Protein AF-A0A1H5VIX3-F1 (afdb_monomer)

Organism: NCBI:txid1992

Sequence (364 aa):
MQRRTARAQMAAKQHRGKISLLIIAVMAVVAGVSTAMATGAAAAPSADGPPSLTLVAPGAGQAQKASEPCFSGGTVCHSTNPDVTLRLHSNGDTSGCTFHGTFNWGDGTSTNYNVSGGPNGKVLISRTHHYRVPGVYHGTWNAVVDSGAGCYSSSGTFQFTLDCGPTQQSGPAWTSRFPTSRAVADLGNAFESDATAFIRAMRQAGIKVTVHATYRPPQRAYLMHYSWLIAKRRINPENVPAFKPTGRQQSVDICWVRVKDGKTDLAASVAAAQSMVNAFGIDPELTVAPALTSRHTTRQAIDMSTTWSARSITIRNAAGRAVTINTTPHTALNARLIAVGATYDVIHFRPPVRDKNHWSTDGR

Nearest PDB structures (foldseek):
  2xwx-assembly1_B  TM=5.031E-01  e=1.162E-03  Vibrio cholerae
  3idu-assembly2_B  TM=5.833E-01  e=6.906E-03  Pyrococcus furiosus
  3idu-assembly1_A  TM=5.767E-01  e=1.586E-02  Pyrococcus furiosus
  7o7s-assembly1_B  TM=5.163E-01  e=1.428E-01  Homo sapiens
  8oe4-assembly1_C  TM=5.198E-01  e=9.004E-01  Homo sapiens

Structure (mmCIF, N/CA/C/O backbone):
data_AF-A0A1H5VIX3-F1
#
_entry.id   AF-A0A1H5VIX3-F1
#
loop_
_atom_site.group_PDB
_atom_site.id
_atom_site.type_symbol
_atom_site.label_atom_id
_atom_site.label_alt_id
_atom_site.label_comp_id
_atom_site.label_asym_id
_atom_site.label_entity_id
_atom_site.label_seq_id
_atom_site.pdbx_PDB_ins_code
_atom_site.Cartn_x
_atom_site.Cartn_y
_atom_site.Cartn_z
_atom_site.occupancy
_atom_site.B_iso_or_equiv
_atom_site.auth_seq_id
_atom_site.auth_comp_id
_atom_site.auth_asym_id
_atom_site.auth_atom_id
_atom_site.pdbx_PDB_model_num
ATOM 1 N N . MET A 1 1 ? 42.383 -4.597 60.660 1.00 41.44 1 MET A N 1
ATOM 2 C CA . MET A 1 1 ? 43.450 -5.126 59.777 1.00 41.44 1 MET A CA 1
ATOM 3 C C . MET A 1 1 ? 43.137 -4.689 58.346 1.00 41.44 1 MET A C 1
ATOM 5 O O . MET A 1 1 ? 42.105 -5.081 57.834 1.00 41.44 1 MET A O 1
ATOM 9 N N . GLN A 1 2 ? 43.710 -3.562 57.898 1.00 35.53 2 GLN A N 1
ATOM 10 C CA . GLN A 1 2 ? 44.775 -3.468 56.866 1.00 35.53 2 GLN A CA 1
ATOM 11 C C . GLN A 1 2 ? 44.319 -3.973 55.475 1.00 35.53 2 GLN A C 1
ATOM 13 O O . GLN A 1 2 ? 44.095 -5.158 55.314 1.00 35.53 2 GLN A O 1
ATOM 18 N N . ARG A 1 3 ? 43.945 -3.103 54.518 1.00 38.22 3 ARG A N 1
ATOM 19 C CA . ARG A 1 3 ? 44.739 -2.222 53.611 1.00 38.22 3 ARG A CA 1
ATOM 20 C C . ARG A 1 3 ? 45.305 -2.927 52.353 1.00 38.22 3 ARG A C 1
ATOM 22 O O . ARG A 1 3 ? 46.027 -3.900 52.495 1.00 38.22 3 ARG A O 1
ATOM 29 N N . ARG A 1 4 ? 45.135 -2.225 51.207 1.00 39.75 4 ARG A N 1
ATOM 30 C CA . ARG A 1 4 ? 45.964 -2.154 49.961 1.00 39.75 4 ARG A CA 1
ATOM 31 C C . ARG A 1 4 ? 45.618 -3.125 48.814 1.00 39.75 4 ARG A C 1
ATOM 33 O O . ARG A 1 4 ? 45.652 -4.326 48.999 1.00 39.75 4 ARG A O 1
ATOM 40 N N . THR A 1 5 ? 45.064 -2.656 47.681 1.00 46.66 5 THR A N 1
ATOM 41 C CA . THR A 1 5 ? 45.660 -1.987 46.480 1.00 46.66 5 THR A CA 1
ATOM 42 C C . THR A 1 5 ? 46.638 -2.841 45.668 1.00 46.66 5 THR A C 1
ATOM 44 O O . THR A 1 5 ? 47.705 -3.135 46.190 1.00 46.66 5 THR A O 1
ATOM 47 N N . ALA A 1 6 ? 46.361 -3.054 44.370 1.00 36.03 6 ALA A N 1
ATOM 48 C CA . ALA A 1 6 ? 47.335 -2.881 43.274 1.00 36.03 6 ALA A CA 1
ATOM 49 C C . ALA A 1 6 ? 46.690 -3.018 41.875 1.00 36.03 6 ALA A C 1
ATOM 51 O O . ALA A 1 6 ? 46.034 -4.008 41.568 1.00 36.03 6 ALA A O 1
ATOM 52 N N . ARG A 1 7 ? 46.932 -2.010 41.024 1.00 46.34 7 ARG A N 1
ATOM 53 C CA . ARG A 1 7 ? 46.890 -2.073 39.552 1.00 46.34 7 ARG A CA 1
ATOM 54 C C . ARG A 1 7 ? 48.053 -2.936 39.045 1.00 46.34 7 ARG A C 1
ATOM 56 O O . ARG A 1 7 ? 49.138 -2.844 39.611 1.00 46.34 7 ARG A O 1
ATOM 63 N N . ALA A 1 8 ? 47.889 -3.588 37.893 1.00 34.53 8 ALA A N 1
ATOM 64 C CA . ALA A 1 8 ? 49.003 -3.882 36.990 1.00 34.53 8 ALA A CA 1
ATOM 65 C C . ALA A 1 8 ? 48.525 -3.931 35.527 1.00 34.53 8 ALA A C 1
ATOM 67 O O . ALA A 1 8 ? 47.685 -4.747 35.158 1.00 34.53 8 ALA A O 1
ATOM 68 N N . GLN A 1 9 ? 49.065 -3.024 34.710 1.00 35.91 9 GLN A N 1
ATOM 69 C CA . GLN A 1 9 ? 49.142 -3.143 33.253 1.00 35.91 9 GLN A CA 1
ATOM 70 C C . GLN A 1 9 ? 50.249 -4.146 32.909 1.00 35.91 9 GLN A C 1
ATOM 72 O O . GLN A 1 9 ? 51.304 -4.077 33.530 1.00 35.91 9 GLN A O 1
ATOM 77 N N . MET A 1 10 ? 50.081 -4.959 31.863 1.00 32.47 10 MET A N 1
ATOM 78 C CA . MET A 1 10 ? 51.198 -5.369 31.003 1.00 32.47 10 MET A CA 1
ATOM 79 C C . MET A 1 10 ? 50.709 -5.650 29.580 1.00 32.47 10 MET A C 1
ATOM 81 O O . MET A 1 10 ? 49.817 -6.460 29.349 1.00 32.47 10 MET A O 1
ATOM 85 N N . ALA A 1 11 ? 51.335 -4.949 28.639 1.00 35.25 11 ALA A N 1
ATOM 86 C CA . ALA A 1 11 ? 51.338 -5.231 27.216 1.00 35.25 11 ALA A CA 1
ATOM 87 C C . ALA A 1 11 ? 52.533 -6.138 26.893 1.00 35.25 11 ALA A C 1
ATOM 89 O O . ALA A 1 11 ? 53.620 -5.904 27.419 1.00 35.25 11 ALA A O 1
ATOM 90 N N . ALA A 1 12 ? 52.376 -7.099 25.977 1.00 33.09 12 ALA A N 1
ATOM 91 C CA . ALA A 1 12 ? 53.514 -7.688 25.275 1.00 33.09 12 ALA A CA 1
ATOM 92 C C . ALA A 1 12 ? 53.132 -8.339 23.933 1.00 33.09 12 ALA A C 1
ATOM 94 O O . ALA A 1 12 ? 52.450 -9.355 23.885 1.00 33.09 12 ALA A O 1
ATOM 95 N N . LYS A 1 13 ? 53.733 -7.761 22.884 1.00 32.19 13 LYS A N 1
ATOM 96 C CA . LYS A 1 13 ? 54.432 -8.416 21.763 1.00 32.19 13 LYS A CA 1
ATOM 97 C C . LYS A 1 13 ? 53.621 -9.235 20.748 1.00 32.19 13 LYS A C 1
ATOM 99 O O . LYS A 1 13 ? 53.346 -10.410 20.947 1.00 32.19 13 LYS A O 1
ATOM 104 N N . GLN A 1 14 ? 53.465 -8.655 19.554 1.00 34.75 14 GLN A N 1
ATOM 105 C CA . GLN A 1 14 ? 53.320 -9.402 18.302 1.00 34.75 14 GLN A CA 1
ATOM 106 C C . GLN A 1 14 ? 54.598 -9.292 17.458 1.00 34.75 14 GLN A C 1
ATOM 108 O O . GLN A 1 14 ? 55.214 -8.231 17.339 1.00 34.75 14 GLN A O 1
ATOM 113 N N . HIS A 1 15 ? 55.013 -10.450 16.952 1.00 35.03 15 HIS A N 1
ATOM 114 C CA . HIS A 1 15 ? 56.283 -10.740 16.304 1.00 35.03 15 HIS A CA 1
ATOM 115 C C . HIS A 1 15 ? 56.378 -10.179 14.879 1.00 35.03 15 HIS A C 1
ATOM 117 O O . HIS A 1 15 ? 55.445 -10.264 14.087 1.00 35.03 15 HIS A O 1
ATOM 123 N N . ARG A 1 16 ? 57.575 -9.678 14.551 1.00 38.00 16 ARG A N 1
ATOM 124 C CA . ARG A 1 16 ? 58.064 -9.412 13.193 1.00 38.00 16 ARG A CA 1
ATOM 125 C C . ARG A 1 16 ? 58.281 -10.725 12.433 1.00 38.00 16 ARG A C 1
ATOM 127 O O . ARG A 1 16 ? 58.921 -11.625 12.968 1.00 38.00 16 ARG A O 1
ATOM 134 N N . GLY A 1 17 ? 57.896 -10.749 11.160 1.00 31.56 17 GLY A N 1
ATOM 135 C CA . GLY A 1 17 ? 58.384 -11.691 10.153 1.00 31.56 17 GLY A CA 1
ATOM 136 C C . GLY A 1 17 ? 58.518 -10.975 8.809 1.00 31.56 17 GLY A C 1
ATOM 137 O O . GLY A 1 17 ? 57.515 -10.632 8.195 1.00 31.56 17 GLY A O 1
ATOM 138 N N . LYS A 1 18 ? 59.758 -10.686 8.401 1.00 33.81 18 LYS A N 1
ATOM 139 C CA . LYS A 1 18 ? 60.130 -10.187 7.068 1.00 33.81 18 LYS A CA 1
ATOM 140 C C . LYS A 1 18 ? 60.484 -11.391 6.195 1.00 33.81 18 LYS A C 1
ATOM 142 O O . LYS A 1 18 ? 61.273 -12.215 6.646 1.00 33.81 18 LYS A O 1
ATOM 147 N N . ILE A 1 19 ? 60.002 -11.437 4.955 1.00 36.88 19 ILE A N 1
ATOM 148 C CA . ILE A 1 19 ? 60.593 -12.248 3.882 1.00 36.88 19 ILE A CA 1
ATOM 149 C C . ILE A 1 19 ? 60.684 -11.356 2.638 1.00 36.88 19 ILE A C 1
ATOM 151 O O . ILE A 1 19 ? 59.671 -10.872 2.141 1.00 36.88 19 ILE A O 1
ATOM 155 N N . SER A 1 20 ? 61.916 -11.123 2.182 1.00 34.06 20 SER A N 1
ATOM 156 C CA . SER A 1 20 ? 62.272 -10.532 0.888 1.00 34.06 20 SER A CA 1
ATOM 157 C C . SER A 1 20 ? 62.948 -11.606 0.039 1.00 34.06 20 SER A C 1
ATOM 159 O O . SER A 1 20 ? 63.865 -12.245 0.546 1.00 34.06 20 SER A O 1
ATOM 161 N N . LEU A 1 21 ? 62.559 -11.730 -1.234 1.00 29.97 21 LEU A N 1
ATOM 162 C CA . LEU A 1 21 ? 63.423 -12.020 -2.398 1.00 29.97 21 LEU A CA 1
ATOM 163 C C . LEU A 1 21 ? 62.542 -11.876 -3.666 1.00 29.97 21 LEU A C 1
ATOM 165 O O . LEU A 1 21 ? 61.522 -12.547 -3.759 1.00 29.97 21 LEU A O 1
ATOM 169 N N . LEU A 1 22 ? 62.666 -10.819 -4.480 1.00 32.97 22 LEU A N 1
ATOM 170 C CA . LEU A 1 22 ? 63.576 -10.636 -5.631 1.00 32.97 22 LEU A CA 1
ATOM 171 C C . LEU A 1 22 ? 63.459 -11.744 -6.691 1.00 32.97 22 LEU A C 1
ATOM 173 O O . LEU A 1 22 ? 63.839 -12.868 -6.395 1.00 32.97 22 LEU A O 1
ATOM 177 N N . ILE A 1 23 ? 63.011 -11.394 -7.912 1.00 30.64 23 ILE A N 1
ATOM 178 C CA . ILE A 1 23 ? 63.557 -11.869 -9.202 1.00 30.64 23 ILE A CA 1
ATOM 179 C C . ILE A 1 23 ? 62.981 -11.052 -10.393 1.00 30.64 23 ILE A C 1
ATOM 181 O O . ILE A 1 23 ? 61.800 -11.106 -10.711 1.00 30.64 23 ILE A O 1
ATOM 185 N N . ILE A 1 24 ? 63.894 -10.268 -10.987 1.00 31.17 24 ILE A N 1
ATOM 186 C CA . ILE A 1 24 ? 64.199 -10.069 -12.420 1.00 31.17 24 ILE A CA 1
ATOM 187 C C . ILE A 1 24 ? 63.137 -9.428 -13.341 1.00 31.17 24 ILE A C 1
ATOM 189 O O . ILE A 1 24 ? 62.252 -10.085 -13.880 1.00 31.17 24 ILE A O 1
ATOM 193 N N . ALA A 1 25 ? 63.366 -8.146 -13.649 1.00 31.00 25 ALA A N 1
ATOM 194 C CA . ALA A 1 25 ? 62.919 -7.484 -14.873 1.00 31.00 25 ALA A CA 1
ATOM 195 C C . ALA A 1 25 ? 64.049 -7.543 -15.919 1.00 31.00 25 ALA A C 1
ATOM 197 O O . ALA A 1 25 ? 65.163 -7.095 -15.644 1.00 31.00 25 ALA A O 1
ATOM 198 N N . VAL A 1 26 ? 63.768 -8.078 -17.110 1.00 30.77 26 VAL A N 1
ATOM 199 C CA . VAL A 1 26 ? 64.655 -7.989 -18.280 1.00 30.77 26 VAL A CA 1
ATOM 200 C C . VAL A 1 26 ? 64.094 -6.919 -19.210 1.00 30.77 26 VAL A C 1
ATOM 202 O O . VAL A 1 26 ? 63.051 -7.111 -19.831 1.00 30.77 26 VAL A O 1
ATOM 205 N N . MET A 1 27 ? 64.788 -5.782 -19.289 1.00 30.48 27 MET A N 1
ATOM 206 C CA . MET A 1 27 ? 64.649 -4.831 -20.388 1.00 30.48 27 MET A CA 1
ATOM 207 C C . MET A 1 27 ? 65.497 -5.314 -21.565 1.00 30.48 27 MET A C 1
ATOM 209 O O . MET A 1 27 ? 66.705 -5.488 -21.417 1.00 30.48 27 MET A O 1
ATOM 213 N N . ALA A 1 28 ? 64.883 -5.468 -22.735 1.00 32.50 28 ALA A N 1
ATOM 214 C CA . ALA A 1 28 ? 65.598 -5.555 -24.000 1.00 32.50 28 ALA A CA 1
ATOM 215 C C . ALA A 1 28 ? 65.448 -4.218 -24.738 1.00 32.50 28 ALA A C 1
ATOM 217 O O . ALA A 1 28 ? 64.362 -3.853 -25.184 1.00 32.50 28 ALA A O 1
ATOM 218 N N . VAL A 1 29 ? 66.560 -3.489 -24.829 1.00 32.41 29 VAL A N 1
ATOM 219 C CA . VAL A 1 29 ? 66.763 -2.351 -25.729 1.00 32.41 29 VAL A CA 1
ATOM 220 C C . VAL A 1 29 ? 67.273 -2.918 -27.050 1.00 32.41 29 VAL A C 1
ATOM 222 O O . VAL A 1 29 ? 68.312 -3.573 -27.069 1.00 32.41 29 VAL A O 1
ATOM 225 N N . VAL A 1 30 ? 66.575 -2.646 -28.152 1.00 35.25 30 VAL A N 1
ATOM 226 C CA . VAL A 1 30 ? 67.121 -2.812 -29.505 1.00 35.25 30 VAL A CA 1
ATOM 227 C C . VAL A 1 30 ? 67.024 -1.465 -30.211 1.00 35.25 30 VAL A C 1
ATOM 229 O O . VAL A 1 30 ? 65.936 -0.942 -30.439 1.00 35.25 30 VAL A O 1
ATOM 232 N N . ALA A 1 31 ? 68.188 -0.897 -30.513 1.00 33.62 31 ALA A N 1
ATOM 233 C CA . ALA A 1 31 ? 68.358 0.222 -31.427 1.00 33.62 31 ALA A CA 1
ATOM 234 C C . ALA A 1 31 ? 68.402 -0.305 -32.869 1.00 33.62 31 ALA A C 1
ATOM 236 O O . ALA A 1 31 ? 69.001 -1.352 -33.115 1.00 33.62 31 ALA A O 1
ATOM 237 N N . GLY A 1 32 ? 67.819 0.423 -33.827 1.00 31.59 32 GLY A N 1
ATOM 238 C CA . GLY A 1 32 ? 67.899 0.019 -35.231 1.00 31.59 32 GLY A CA 1
ATOM 239 C C . GLY A 1 32 ? 67.161 0.904 -36.235 1.00 31.59 32 GLY A C 1
ATOM 240 O O . GLY A 1 32 ? 66.087 0.539 -36.683 1.00 31.59 32 GLY A O 1
ATOM 241 N N . VAL A 1 33 ? 67.802 2.019 -36.600 1.00 36.16 33 VAL A N 1
ATOM 242 C CA . VAL A 1 33 ? 67.878 2.630 -37.948 1.00 36.16 33 VAL A CA 1
ATOM 243 C C . VAL A 1 33 ? 66.581 3.047 -38.669 1.00 36.16 33 VAL A C 1
ATOM 245 O O . VAL A 1 33 ? 65.836 2.245 -39.221 1.00 36.16 33 VAL A O 1
ATOM 248 N N . SER A 1 34 ? 66.434 4.366 -38.816 1.00 32.09 34 SER A N 1
ATOM 249 C CA . SER A 1 34 ? 65.589 5.024 -39.814 1.00 32.09 34 SER A CA 1
ATOM 250 C C . SER A 1 34 ? 66.110 4.782 -41.235 1.00 32.09 34 SER A C 1
ATOM 252 O O . SER A 1 34 ? 67.228 5.174 -41.558 1.00 32.09 34 SER A O 1
ATOM 254 N N . THR A 1 35 ? 65.272 4.239 -42.116 1.00 36.12 35 THR A N 1
ATOM 255 C CA . THR A 1 35 ? 65.345 4.477 -43.567 1.00 36.12 35 THR A CA 1
ATOM 256 C C . THR A 1 35 ? 63.929 4.668 -44.096 1.00 36.12 35 THR A C 1
ATOM 258 O O . THR A 1 35 ? 63.016 3.917 -43.759 1.00 36.12 35 THR A O 1
ATOM 261 N N . ALA A 1 36 ? 63.735 5.729 -44.873 1.00 32.00 36 ALA A N 1
ATOM 262 C CA . ALA A 1 36 ? 62.464 6.083 -45.478 1.00 32.00 36 ALA A CA 1
ATOM 263 C C . ALA A 1 36 ? 62.475 5.770 -46.983 1.00 32.00 36 ALA A C 1
ATOM 265 O O . ALA A 1 36 ? 63.451 6.058 -47.668 1.00 32.00 36 ALA A O 1
ATOM 266 N N . MET A 1 37 ? 61.311 5.292 -47.438 1.00 32.25 37 MET A N 1
ATOM 267 C CA . MET A 1 37 ? 60.716 5.351 -48.783 1.00 32.25 37 MET A CA 1
ATOM 268 C C . MET A 1 37 ? 61.213 4.398 -49.884 1.00 32.25 37 MET A C 1
ATOM 270 O O . MET A 1 37 ? 62.280 4.578 -50.451 1.00 32.25 37 MET A O 1
ATOM 274 N N . ALA A 1 38 ? 60.314 3.506 -50.318 1.00 31.28 38 ALA A N 1
ATOM 275 C CA . ALA A 1 38 ? 59.751 3.545 -51.673 1.00 31.28 38 ALA A CA 1
ATOM 276 C C . ALA A 1 38 ? 58.447 2.725 -51.734 1.00 31.28 38 ALA A C 1
ATOM 278 O O . ALA A 1 38 ? 58.331 1.636 -51.181 1.00 31.28 38 ALA A O 1
ATOM 279 N N . THR A 1 39 ? 57.453 3.309 -52.388 1.00 35.34 39 THR A N 1
ATOM 280 C CA . THR A 1 39 ? 56.076 2.849 -52.577 1.00 35.34 39 THR A CA 1
ATOM 281 C C . THR A 1 39 ? 55.972 1.667 -53.545 1.00 35.34 39 THR A C 1
ATOM 283 O O . THR A 1 39 ? 56.414 1.771 -54.687 1.00 35.34 39 THR A O 1
ATOM 286 N N . GLY A 1 40 ? 55.291 0.597 -53.131 1.00 29.73 40 GLY A N 1
ATOM 287 C CA . GLY A 1 40 ? 54.778 -0.459 -54.005 1.00 29.73 40 GLY A CA 1
ATOM 288 C C . GLY A 1 40 ? 53.407 -0.899 -53.499 1.00 29.73 40 GLY A C 1
ATOM 289 O O . GLY A 1 40 ? 53.296 -1.447 -52.406 1.00 29.73 40 GLY A O 1
ATOM 290 N N . ALA A 1 41 ? 52.357 -0.577 -54.252 1.00 36.62 41 ALA A N 1
ATOM 291 C CA . ALA A 1 41 ? 50.971 -0.831 -53.886 1.00 36.62 41 ALA A CA 1
ATOM 292 C C . ALA A 1 41 ? 50.666 -2.340 -53.854 1.00 36.62 41 ALA A C 1
ATOM 294 O O . ALA A 1 41 ? 50.628 -2.991 -54.895 1.00 36.62 41 ALA A O 1
ATOM 295 N N . ALA A 1 42 ? 50.402 -2.874 -52.662 1.00 32.03 42 ALA A N 1
ATOM 296 C CA . ALA A 1 42 ? 49.667 -4.118 -52.473 1.00 32.03 42 ALA A CA 1
ATOM 297 C C . ALA A 1 42 ? 48.252 -3.752 -52.006 1.00 32.03 42 ALA A C 1
ATOM 299 O O . ALA A 1 42 ? 48.090 -2.987 -51.054 1.00 32.03 42 ALA A O 1
ATOM 300 N N . ALA A 1 43 ? 47.236 -4.249 -52.711 1.00 32.59 43 ALA A N 1
ATOM 301 C CA . ALA A 1 43 ? 45.837 -4.032 -52.368 1.00 32.59 43 ALA A CA 1
ATOM 302 C C . ALA A 1 43 ? 45.555 -4.528 -50.939 1.00 32.59 43 ALA A C 1
ATOM 304 O O . ALA A 1 43 ? 45.840 -5.677 -50.603 1.00 32.59 43 ALA A O 1
ATOM 305 N N . ALA A 1 44 ? 45.011 -3.644 -50.102 1.00 31.73 44 ALA A N 1
ATOM 306 C CA . ALA A 1 44 ? 44.572 -3.979 -48.756 1.00 31.73 44 ALA A CA 1
ATOM 307 C C . ALA A 1 44 ? 43.338 -4.905 -48.808 1.00 31.73 44 ALA A C 1
ATOM 309 O O . ALA A 1 44 ? 42.472 -4.701 -49.663 1.00 31.73 44 ALA A O 1
ATOM 310 N N . PRO A 1 45 ? 43.212 -5.892 -47.903 1.00 31.64 45 PRO A N 1
ATOM 311 C CA . PRO A 1 45 ? 41.966 -6.625 -47.732 1.00 31.64 45 PRO A CA 1
ATOM 312 C C . PRO A 1 45 ? 40.880 -5.680 -47.195 1.00 31.64 45 PRO A C 1
ATOM 314 O O . PRO A 1 45 ? 41.135 -4.861 -46.311 1.00 31.64 45 PRO A O 1
ATOM 317 N N . SER A 1 46 ? 39.673 -5.788 -47.749 1.00 35.72 46 SER A N 1
ATOM 318 C CA . SER A 1 46 ? 38.470 -5.069 -47.324 1.00 35.72 46 SER A CA 1
ATOM 319 C C . SER A 1 46 ? 38.240 -5.243 -45.819 1.00 35.72 46 SER A C 1
ATOM 321 O O . SER A 1 46 ? 38.275 -6.362 -45.313 1.00 35.72 46 SER A O 1
ATOM 323 N N . ALA A 1 47 ? 37.974 -4.148 -45.105 1.00 35.66 47 ALA A N 1
ATOM 324 C CA . ALA A 1 47 ? 37.731 -4.133 -43.659 1.00 35.66 47 ALA A CA 1
ATOM 325 C C . ALA A 1 47 ? 36.321 -4.615 -43.248 1.00 35.66 47 ALA A C 1
ATOM 327 O O . ALA A 1 47 ? 35.951 -4.505 -42.079 1.00 35.66 47 ALA A O 1
ATOM 328 N N . ASP A 1 48 ? 35.540 -5.152 -44.185 1.00 42.91 48 ASP A N 1
ATOM 329 C CA . ASP A 1 48 ? 34.169 -5.580 -43.941 1.00 42.91 48 ASP A CA 1
ATOM 330 C C . ASP A 1 48 ? 34.133 -7.083 -43.664 1.00 42.91 48 ASP A C 1
ATOM 332 O O . ASP A 1 48 ? 34.401 -7.917 -44.532 1.00 42.91 48 ASP A O 1
ATOM 336 N N . GLY A 1 49 ? 33.801 -7.431 -42.420 1.00 51.59 49 GLY A N 1
ATOM 337 C CA . GLY A 1 49 ? 33.377 -8.784 -42.079 1.00 51.59 49 GLY A CA 1
ATOM 338 C C . GLY A 1 49 ? 32.130 -9.196 -42.878 1.00 51.59 49 GLY A C 1
ATOM 339 O O . GLY A 1 49 ? 31.500 -8.367 -43.538 1.00 51.59 49 GLY A O 1
ATOM 340 N N . PRO A 1 50 ? 31.743 -10.478 -42.836 1.00 54.56 50 PRO A N 1
ATOM 341 C CA . PRO A 1 50 ? 30.614 -10.953 -43.622 1.00 54.56 50 PRO A CA 1
ATOM 342 C C . PRO A 1 50 ? 29.288 -10.259 -43.234 1.00 54.56 50 PRO A C 1
ATOM 344 O O . PRO A 1 50 ? 29.135 -9.819 -42.084 1.00 54.56 50 PRO A O 1
ATOM 347 N N . PRO A 1 51 ? 28.316 -10.171 -44.168 1.00 51.41 51 PRO A N 1
ATOM 348 C CA . PRO A 1 51 ? 27.066 -9.454 -43.946 1.00 51.41 51 PRO A CA 1
ATOM 349 C C . PRO A 1 51 ? 26.314 -10.063 -42.763 1.00 51.41 51 PRO A C 1
ATOM 351 O O . PRO A 1 51 ? 26.047 -11.267 -42.714 1.00 51.41 51 PRO A O 1
ATOM 354 N N . SER A 1 52 ? 25.997 -9.223 -41.783 1.00 57.59 52 SER A N 1
ATOM 355 C CA . SER A 1 52 ? 25.431 -9.635 -40.506 1.00 57.59 52 SER A CA 1
ATOM 356 C C . SER A 1 52 ? 24.283 -8.732 -40.078 1.00 57.59 52 SER A C 1
ATOM 358 O O . SER A 1 52 ? 24.285 -7.527 -40.315 1.00 57.59 52 SER A O 1
ATOM 360 N N . LEU A 1 53 ? 23.285 -9.299 -39.404 1.00 47.44 53 LEU A N 1
ATOM 361 C CA . LEU A 1 53 ? 22.355 -8.484 -38.628 1.00 47.44 53 LEU A CA 1
ATOM 362 C C . LEU A 1 53 ? 23.029 -8.115 -37.309 1.00 47.44 53 LEU A C 1
ATOM 364 O O . LEU A 1 53 ? 23.355 -9.005 -36.517 1.00 47.44 53 LEU A O 1
ATOM 368 N N . THR A 1 54 ? 23.230 -6.824 -37.059 1.00 56.91 54 THR A N 1
ATOM 369 C CA . THR A 1 54 ? 23.834 -6.342 -35.816 1.00 56.91 54 THR A CA 1
ATOM 370 C C . THR A 1 54 ? 23.018 -5.216 -35.202 1.00 56.91 54 THR A C 1
ATOM 372 O O . THR A 1 54 ? 22.271 -4.478 -35.851 1.00 56.91 54 THR A O 1
ATOM 375 N N . LEU A 1 55 ? 23.152 -5.094 -33.889 1.00 45.34 55 LEU A N 1
ATOM 376 C CA . LEU A 1 55 ? 22.684 -3.927 -33.170 1.00 45.34 55 LEU A CA 1
ATOM 377 C C . LEU A 1 55 ? 23.702 -2.801 -33.412 1.00 45.34 55 LEU A C 1
ATOM 379 O O . LEU A 1 55 ? 24.700 -2.710 -32.702 1.00 45.34 55 LEU A O 1
ATOM 383 N N . VAL A 1 56 ? 23.496 -1.985 -34.451 1.00 45.66 56 VAL A N 1
ATOM 384 C CA . VAL A 1 56 ? 24.319 -0.789 -34.692 1.00 45.66 56 VAL A CA 1
ATOM 385 C C . VAL A 1 56 ? 23.667 0.407 -34.028 1.00 45.66 56 VAL A C 1
ATOM 387 O O . VAL A 1 56 ? 22.472 0.654 -34.177 1.00 45.66 56 VAL A O 1
ATOM 390 N N . ALA A 1 57 ? 24.481 1.164 -33.311 1.00 41.56 57 ALA A N 1
ATOM 391 C CA . ALA A 1 57 ? 24.072 2.331 -32.570 1.00 41.56 57 ALA A CA 1
ATOM 392 C C . ALA A 1 57 ? 25.038 3.493 -32.879 1.00 41.56 57 ALA A C 1
ATOM 394 O O . ALA A 1 57 ? 26.222 3.232 -33.108 1.00 41.56 57 ALA A O 1
ATOM 395 N N . PRO A 1 58 ? 24.577 4.756 -32.943 1.00 33.56 58 PRO A N 1
ATOM 396 C CA . PRO A 1 58 ? 25.441 5.875 -33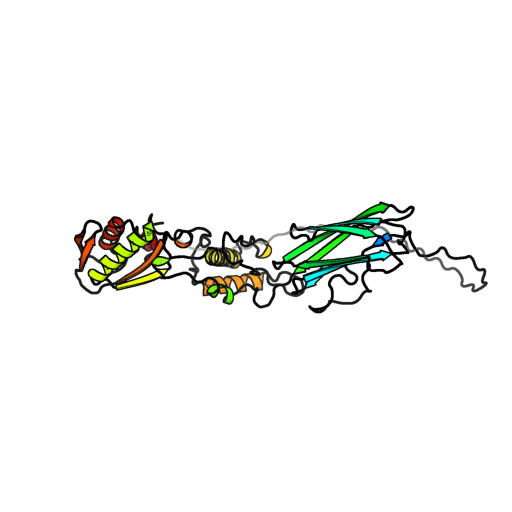.314 1.00 33.56 58 PRO A CA 1
ATOM 397 C C . PRO A 1 58 ? 26.498 6.148 -32.227 1.00 33.56 58 PRO A C 1
ATOM 399 O O . PRO A 1 58 ? 26.293 5.820 -31.060 1.00 33.56 58 PRO A O 1
ATOM 402 N N . GLY A 1 59 ? 27.642 6.689 -32.663 1.00 28.86 59 GLY A N 1
ATOM 403 C CA . GLY A 1 59 ? 28.949 6.647 -31.994 1.00 28.86 59 GLY A CA 1
ATOM 404 C C . GLY A 1 59 ? 29.090 7.261 -30.592 1.00 28.86 59 GLY A C 1
ATOM 405 O O . GLY A 1 59 ? 28.210 7.927 -30.060 1.00 28.86 59 GLY A O 1
ATOM 406 N N . ALA A 1 60 ? 30.257 6.989 -30.003 1.00 31.44 60 ALA A N 1
ATOM 407 C CA . ALA A 1 60 ? 30.589 7.156 -28.591 1.00 31.44 60 ALA A CA 1
ATOM 408 C C . ALA A 1 60 ? 30.584 8.610 -28.078 1.00 31.44 60 ALA A C 1
ATOM 410 O O . ALA A 1 60 ? 31.296 9.463 -28.607 1.00 31.44 60 ALA A O 1
ATOM 411 N N . GLY A 1 61 ? 29.889 8.853 -26.957 1.00 31.95 61 GLY A N 1
ATOM 412 C CA . GLY A 1 61 ? 30.071 10.062 -26.149 1.00 31.95 61 GLY A CA 1
ATOM 413 C C . GLY A 1 61 ? 28.986 10.332 -25.094 1.00 31.95 61 GLY A C 1
ATOM 414 O O . GLY A 1 61 ? 27.895 10.751 -25.442 1.00 31.95 61 GLY A O 1
ATOM 415 N N . GLN A 1 62 ? 29.370 10.197 -23.816 1.00 32.22 62 GLN A N 1
ATOM 416 C CA . GLN A 1 62 ? 28.780 10.769 -22.582 1.00 32.22 62 GLN A CA 1
ATOM 417 C C . GLN A 1 62 ? 27.334 10.420 -22.153 1.00 32.22 62 GLN A C 1
ATOM 419 O O . GLN A 1 62 ? 26.483 9.995 -22.920 1.00 32.22 62 GLN A O 1
ATOM 424 N N . ALA A 1 63 ? 27.100 10.580 -20.842 1.00 42.50 63 ALA A N 1
ATOM 425 C CA . ALA A 1 63 ? 25.857 10.293 -20.127 1.00 42.50 63 ALA A CA 1
ATOM 426 C C . ALA A 1 63 ? 24.664 11.095 -20.683 1.00 42.50 63 ALA A C 1
ATOM 428 O O . ALA A 1 63 ? 24.687 12.327 -20.685 1.00 42.50 63 ALA A O 1
ATOM 429 N N . GLN A 1 64 ? 23.621 10.395 -21.137 1.00 39.22 64 GLN A N 1
ATOM 430 C CA . GLN A 1 64 ? 22.504 10.997 -21.871 1.00 39.22 64 GLN A CA 1
ATOM 431 C C . GLN A 1 64 ? 21.376 11.522 -20.971 1.00 39.22 64 GLN A C 1
ATOM 433 O O . GLN A 1 64 ? 21.033 10.946 -19.939 1.00 39.22 64 GLN A O 1
ATOM 438 N N . LYS A 1 65 ? 20.778 12.640 -21.408 1.00 39.12 65 LYS A N 1
ATOM 439 C CA . LYS A 1 65 ? 19.556 13.251 -20.860 1.00 39.12 65 LYS A CA 1
ATOM 440 C C . LYS A 1 65 ? 18.337 12.343 -21.076 1.00 39.12 65 LYS A C 1
ATOM 442 O O . LYS A 1 65 ? 18.222 11.688 -22.106 1.00 39.12 65 LYS A O 1
ATOM 447 N N . ALA A 1 66 ? 17.372 12.438 -20.156 1.00 49.69 66 ALA A N 1
ATOM 448 C CA . ALA A 1 66 ? 16.134 11.649 -20.026 1.00 49.69 66 ALA A CA 1
ATOM 449 C C . ALA A 1 66 ? 15.150 11.617 -21.230 1.00 49.69 66 ALA A C 1
ATOM 451 O O . ALA A 1 66 ? 14.026 11.144 -21.080 1.00 49.69 66 ALA A O 1
ATOM 452 N N . SER A 1 67 ? 15.524 12.118 -22.410 1.00 46.34 67 SER A N 1
ATOM 453 C CA . SER A 1 67 ? 14.676 12.150 -23.612 1.00 46.34 67 SER A CA 1
ATOM 454 C C . SER A 1 67 ? 15.364 11.668 -24.898 1.00 46.34 67 SER A C 1
ATOM 456 O O . SER A 1 67 ? 14.757 11.761 -25.962 1.00 46.34 67 SER A O 1
ATOM 458 N N . GLU A 1 68 ? 16.607 11.181 -24.843 1.00 45.38 68 GLU A N 1
ATOM 459 C CA . GLU A 1 68 ? 17.277 10.571 -26.003 1.00 45.38 68 GLU A CA 1
ATOM 460 C C . GLU A 1 68 ? 17.001 9.056 -26.092 1.00 45.38 68 GLU A C 1
ATOM 462 O O . GLU A 1 68 ? 16.737 8.414 -25.072 1.00 45.38 68 GLU A O 1
ATOM 467 N N . PRO A 1 69 ? 17.012 8.461 -27.303 1.00 50.16 69 PRO A N 1
ATOM 468 C CA . PRO A 1 69 ? 16.784 7.030 -27.468 1.00 50.16 69 PRO A CA 1
ATOM 469 C C . PRO A 1 69 ? 17.877 6.213 -26.765 1.00 50.16 69 PRO A C 1
ATOM 471 O O . PRO A 1 69 ? 19.057 6.343 -27.080 1.00 50.16 69 PRO A O 1
ATOM 474 N N . CYS A 1 70 ? 17.460 5.348 -25.835 1.00 54.41 70 CYS A N 1
ATOM 475 C CA . CYS A 1 70 ? 18.331 4.405 -25.134 1.00 54.41 70 CYS A CA 1
ATOM 476 C C . CYS A 1 70 ? 19.188 3.562 -26.099 1.00 54.41 70 CYS A C 1
ATOM 478 O O . CYS A 1 70 ? 18.711 3.133 -27.150 1.00 54.41 70 CYS A O 1
ATOM 480 N N . PHE A 1 71 ? 20.410 3.240 -25.657 1.00 61.47 71 PHE A N 1
ATOM 481 C CA . PHE A 1 71 ? 21.378 2.344 -26.309 1.00 61.47 71 PHE A CA 1
ATOM 482 C C . PHE A 1 71 ? 22.090 2.890 -27.558 1.00 61.47 71 PHE A C 1
ATOM 484 O O . PHE A 1 71 ? 22.437 2.115 -28.447 1.00 61.47 71 PHE A O 1
ATOM 491 N N . SER A 1 72 ? 22.405 4.192 -27.620 1.00 50.91 72 SER A N 1
ATOM 492 C CA . SER A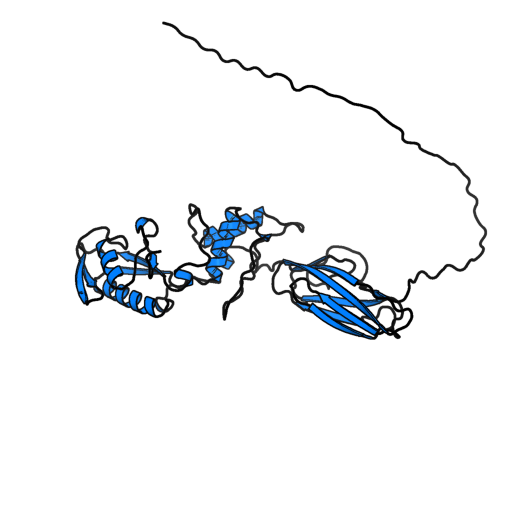 1 72 ? 23.432 4.681 -28.555 1.00 50.91 72 SER A CA 1
ATOM 493 C C . SER A 1 72 ? 24.845 4.290 -28.087 1.00 50.91 72 SER A C 1
ATOM 495 O O . SER A 1 72 ? 25.392 4.904 -27.176 1.00 50.91 72 SER A O 1
ATOM 497 N N . GLY A 1 73 ? 25.433 3.247 -28.679 1.00 48.75 73 GLY A N 1
ATOM 498 C CA . GLY A 1 73 ? 26.850 2.889 -28.517 1.00 48.75 73 GLY A CA 1
ATOM 499 C C . GLY A 1 73 ? 27.206 2.095 -27.252 1.00 48.75 73 GLY A C 1
ATOM 500 O O . GLY A 1 73 ? 28.388 1.957 -26.942 1.00 48.75 73 GLY A O 1
ATOM 501 N N . GLY A 1 74 ? 26.220 1.560 -26.523 1.00 61.78 74 GLY A N 1
ATOM 502 C CA . GLY A 1 74 ? 26.438 0.774 -25.306 1.00 61.78 74 GLY A CA 1
ATOM 503 C C . GLY A 1 74 ? 25.309 -0.212 -25.012 1.00 61.78 74 GLY A C 1
ATOM 504 O O . GLY A 1 74 ? 24.247 -0.164 -25.626 1.00 61.78 74 GLY A O 1
ATOM 505 N N . THR A 1 75 ? 25.539 -1.109 -24.054 1.00 68.12 75 THR A N 1
ATOM 506 C CA . THR A 1 75 ? 24.572 -2.134 -23.628 1.00 68.12 75 THR A CA 1
ATOM 507 C C . THR A 1 75 ? 23.901 -1.803 -22.297 1.00 68.12 75 THR A C 1
ATOM 509 O O . THR A 1 75 ? 23.144 -2.623 -21.802 1.00 68.12 75 THR A O 1
ATOM 512 N N . VAL A 1 76 ? 24.133 -0.624 -21.711 1.00 74.44 76 VAL A N 1
ATOM 513 C CA . VAL A 1 76 ? 23.537 -0.194 -20.433 1.00 74.44 76 VAL A CA 1
ATOM 514 C C . VAL A 1 76 ? 22.858 1.166 -20.622 1.00 74.44 76 VAL A C 1
ATOM 516 O O . VAL A 1 76 ? 23.499 2.100 -21.095 1.00 74.44 76 VAL A O 1
ATOM 519 N N . CYS A 1 77 ? 21.578 1.288 -20.260 1.00 77.00 77 CYS A N 1
ATOM 520 C CA . CYS A 1 77 ? 20.808 2.538 -20.300 1.00 77.00 77 CYS A CA 1
ATOM 521 C C . CYS A 1 77 ? 20.129 2.806 -18.949 1.00 77.00 77 CYS A C 1
ATOM 523 O O . CYS A 1 77 ? 19.687 1.867 -18.293 1.00 77.00 77 CYS A O 1
ATOM 525 N N . HIS A 1 78 ? 20.009 4.078 -18.562 1.00 78.38 78 HIS A N 1
ATOM 526 C CA . HIS A 1 78 ? 19.221 4.554 -17.421 1.00 78.38 78 HIS A CA 1
ATOM 527 C C . HIS A 1 78 ? 18.259 5.645 -17.905 1.00 78.38 78 HIS A C 1
ATOM 529 O O . HIS A 1 78 ? 18.680 6.541 -18.637 1.00 78.38 78 HIS A O 1
ATOM 535 N N . SER A 1 79 ? 16.978 5.568 -17.549 1.00 77.19 79 SER A N 1
ATOM 536 C CA . SER A 1 79 ? 15.978 6.561 -17.954 1.00 77.19 79 SER A CA 1
ATOM 537 C C . SER A 1 79 ? 14.807 6.602 -16.988 1.00 77.19 79 SER A C 1
ATOM 539 O O . SER A 1 79 ? 14.398 5.567 -16.485 1.00 77.19 79 SER A O 1
ATOM 541 N N . THR A 1 80 ? 14.198 7.770 -16.785 1.00 75.56 80 THR A N 1
ATOM 542 C CA . THR A 1 80 ? 12.884 7.891 -16.126 1.00 75.56 80 THR A CA 1
ATOM 543 C C . THR A 1 80 ? 11.714 7.687 -17.092 1.00 75.56 80 THR A C 1
ATOM 545 O O . THR A 1 80 ? 10.565 7.615 -16.654 1.00 75.56 80 THR A O 1
ATOM 548 N N . ASN A 1 81 ? 11.982 7.614 -18.402 1.00 77.75 81 ASN A N 1
ATOM 549 C CA . ASN A 1 81 ? 10.987 7.268 -19.408 1.00 77.75 81 ASN A CA 1
ATOM 550 C C . ASN A 1 81 ? 10.809 5.738 -19.440 1.00 77.75 81 ASN A C 1
ATOM 552 O O . ASN A 1 81 ? 11.783 5.035 -19.714 1.00 77.75 81 ASN A O 1
ATOM 556 N N . PRO A 1 82 ? 9.595 5.216 -19.190 1.00 80.81 82 PRO A N 1
ATOM 557 C CA . PRO A 1 82 ? 9.336 3.779 -19.221 1.00 80.81 82 PRO A CA 1
ATOM 558 C C . PRO A 1 82 ? 9.398 3.162 -20.623 1.00 80.81 82 PRO A C 1
ATOM 560 O O . PRO A 1 82 ? 9.472 1.940 -20.729 1.00 80.81 82 PRO A O 1
ATOM 563 N N . ASP A 1 83 ? 9.363 3.967 -21.687 1.00 83.81 83 ASP A N 1
ATOM 564 C CA . ASP A 1 83 ? 9.385 3.477 -23.063 1.00 83.81 83 ASP A CA 1
ATOM 565 C C . ASP A 1 83 ? 10.815 3.343 -23.597 1.00 83.81 83 ASP A C 1
ATOM 567 O O . ASP A 1 83 ? 11.540 4.324 -23.782 1.00 83.81 83 ASP A O 1
ATOM 571 N N . VAL A 1 84 ? 11.204 2.111 -23.923 1.00 82.31 84 VAL A N 1
ATOM 572 C CA . VAL A 1 84 ? 12.494 1.779 -24.536 1.00 82.31 84 VAL A CA 1
ATOM 573 C C . VAL A 1 84 ? 12.270 1.308 -25.955 1.00 82.31 84 VAL A C 1
ATOM 575 O O . VAL A 1 84 ? 11.502 0.383 -26.191 1.00 82.31 84 VAL A O 1
ATOM 578 N N . THR A 1 85 ? 12.984 1.906 -26.906 1.00 84.56 85 THR A N 1
ATOM 579 C CA . THR A 1 85 ? 12.955 1.468 -28.305 1.00 84.56 85 THR A CA 1
ATOM 580 C C . THR A 1 85 ? 14.285 0.844 -28.699 1.00 84.56 85 THR A C 1
ATOM 582 O O . THR A 1 85 ? 15.309 1.519 -28.655 1.00 84.56 85 THR A O 1
ATOM 585 N N . LEU A 1 86 ? 14.261 -0.418 -29.130 1.00 82.94 86 LEU A N 1
ATOM 586 C CA . LEU A 1 86 ? 15.408 -1.115 -29.714 1.00 82.94 86 LEU A CA 1
ATOM 587 C C . LEU A 1 86 ? 15.283 -1.170 -31.236 1.00 82.94 86 LEU A C 1
ATOM 589 O O . LEU A 1 86 ? 14.191 -1.390 -31.772 1.00 82.94 86 LEU A O 1
ATOM 593 N N . ARG A 1 87 ? 16.413 -0.986 -31.928 1.00 85.38 87 ARG A N 1
ATOM 594 C CA . ARG A 1 87 ? 16.494 -1.025 -33.392 1.00 85.38 87 ARG A CA 1
ATOM 595 C C . ARG A 1 87 ? 17.593 -1.964 -33.860 1.00 85.38 87 ARG A C 1
ATOM 597 O O . ARG A 1 87 ? 18.726 -1.813 -33.426 1.00 85.38 87 ARG A O 1
ATOM 604 N N . LEU A 1 88 ? 17.270 -2.889 -34.760 1.00 84.31 88 LEU A N 1
ATOM 605 C CA . LEU A 1 88 ? 18.258 -3.755 -35.416 1.00 84.31 88 LEU A CA 1
ATOM 606 C C . LEU A 1 88 ? 18.526 -3.253 -36.829 1.00 84.31 88 LEU A C 1
ATOM 608 O O . LEU A 1 88 ? 17.586 -2.910 -37.554 1.00 84.31 88 LEU A O 1
ATOM 612 N N . HIS A 1 89 ? 19.801 -3.229 -37.206 1.00 86.75 89 HIS A N 1
ATOM 613 C CA . HIS A 1 89 ? 20.264 -2.699 -38.479 1.00 86.75 89 HIS A CA 1
ATOM 614 C C . HIS A 1 89 ? 20.944 -3.783 -39.313 1.00 86.75 89 HIS A C 1
ATOM 616 O O . HIS A 1 89 ? 21.576 -4.696 -38.781 1.00 86.75 89 HIS A O 1
ATOM 622 N N . SER A 1 90 ? 20.847 -3.650 -40.633 1.00 89.12 90 SER A N 1
ATOM 623 C CA . SER A 1 90 ? 21.699 -4.413 -41.542 1.00 89.12 90 SER A CA 1
ATOM 624 C C . SER A 1 90 ? 23.140 -3.915 -41.446 1.00 89.12 90 SER A C 1
ATOM 626 O O . SER A 1 90 ? 23.374 -2.721 -41.628 1.00 89.12 90 SER A O 1
ATOM 628 N N . ASN A 1 91 ? 24.097 -4.808 -41.200 1.00 84.94 91 ASN A N 1
ATOM 629 C CA . ASN A 1 91 ? 25.526 -4.535 -41.318 1.00 84.94 91 ASN A CA 1
ATOM 630 C C . ASN A 1 91 ? 26.073 -5.278 -42.544 1.00 84.94 91 ASN A C 1
ATOM 632 O O . ASN A 1 91 ? 26.106 -6.506 -42.579 1.00 84.94 91 ASN A O 1
ATOM 636 N N . GLY A 1 92 ? 26.441 -4.526 -43.575 1.00 87.38 92 GLY A N 1
ATOM 637 C CA . GLY A 1 92 ? 26.555 -5.029 -44.944 1.00 87.38 92 GLY A CA 1
ATOM 638 C C . GLY A 1 92 ? 25.195 -5.118 -45.649 1.00 87.38 92 GLY A C 1
ATOM 639 O O . GLY A 1 92 ? 24.146 -4.838 -45.061 1.00 87.38 92 GLY A O 1
ATOM 640 N N . ASP A 1 93 ? 25.204 -5.466 -46.936 1.00 90.06 93 ASP A N 1
ATOM 641 C CA . ASP A 1 93 ? 23.973 -5.694 -47.700 1.00 90.06 93 ASP A CA 1
ATOM 642 C C . ASP A 1 93 ? 23.408 -7.086 -47.388 1.00 90.06 93 ASP A C 1
ATOM 644 O O . ASP A 1 93 ? 23.991 -8.107 -47.747 1.00 90.06 93 ASP A O 1
ATOM 648 N N . THR A 1 94 ? 22.271 -7.119 -46.695 1.00 92.94 94 THR A N 1
ATOM 649 C CA . THR A 1 94 ? 21.550 -8.346 -46.337 1.00 92.94 94 THR A CA 1
ATOM 650 C C . THR A 1 94 ? 20.276 -8.527 -47.162 1.00 92.94 94 THR A C 1
ATOM 652 O O . THR A 1 94 ? 19.420 -9.327 -46.795 1.00 92.94 94 THR A O 1
ATOM 655 N N . SER A 1 95 ? 20.101 -7.807 -48.276 1.00 92.75 95 SER A N 1
ATOM 656 C CA . SER A 1 95 ? 18.842 -7.802 -49.046 1.00 92.75 95 SER A CA 1
ATOM 657 C C . SER A 1 95 ? 18.395 -9.188 -49.540 1.00 92.75 95 SER A C 1
ATOM 659 O O . SER A 1 95 ? 17.208 -9.391 -49.781 1.00 92.75 95 SER A O 1
ATOM 661 N N . GLY A 1 96 ? 19.320 -10.147 -49.661 1.00 92.12 96 GLY A N 1
ATOM 662 C CA . GLY A 1 96 ? 19.039 -11.546 -50.014 1.00 92.12 96 GLY A CA 1
ATOM 663 C C . GLY A 1 96 ? 18.762 -12.483 -48.830 1.00 92.12 96 GLY A C 1
ATOM 664 O O . GLY A 1 96 ? 18.662 -13.690 -49.038 1.00 92.12 96 GLY A O 1
ATOM 665 N N . CYS A 1 97 ? 18.681 -11.962 -47.605 1.00 94.38 97 CYS A N 1
ATOM 666 C CA . CYS A 1 97 ? 18.543 -12.746 -46.382 1.00 94.38 97 CYS A CA 1
ATOM 667 C C . CYS A 1 97 ? 17.151 -12.589 -45.752 1.00 94.38 97 CYS A C 1
ATOM 669 O O . CYS A 1 97 ? 16.499 -11.548 -45.882 1.00 94.38 97 CYS A O 1
ATOM 671 N N . THR A 1 98 ? 16.733 -13.578 -44.965 1.00 95.31 98 THR A N 1
ATOM 672 C CA . THR A 1 98 ? 15.602 -13.453 -44.031 1.00 95.31 98 THR A CA 1
ATOM 673 C C . THR A 1 98 ? 16.027 -13.861 -42.631 1.00 95.31 98 THR A C 1
ATOM 675 O O . THR A 1 98 ? 16.834 -14.777 -42.467 1.00 95.31 98 THR A O 1
ATOM 678 N N . PHE A 1 99 ? 15.480 -13.184 -41.624 1.00 94.25 99 PHE A N 1
ATOM 679 C CA . PHE A 1 99 ? 15.842 -13.382 -40.227 1.00 94.25 99 PHE A CA 1
ATOM 680 C C . PHE A 1 99 ? 14.604 -13.482 -39.344 1.00 94.25 99 PHE A C 1
ATOM 682 O O . PHE A 1 99 ? 13.651 -12.721 -39.519 1.00 94.25 99 PHE A O 1
ATOM 689 N N . HIS A 1 100 ? 14.678 -14.303 -38.303 1.00 94.88 100 HIS A N 1
ATOM 690 C CA . HIS A 1 100 ? 13.739 -14.259 -37.188 1.00 94.88 100 HIS A CA 1
ATOM 691 C C . HIS A 1 100 ? 14.470 -14.156 -35.858 1.00 94.88 100 HIS A C 1
ATOM 693 O O . HIS A 1 100 ? 15.672 -14.394 -35.752 1.00 94.88 100 HIS A O 1
ATOM 699 N N . GLY A 1 101 ? 13.733 -13.807 -34.813 1.00 93.88 101 GLY A N 1
ATOM 700 C CA . GLY A 1 101 ? 14.290 -13.766 -33.478 1.00 93.88 101 GLY A CA 1
ATOM 701 C C . GLY A 1 101 ? 13.319 -13.237 -32.445 1.00 93.88 101 GLY A C 1
ATOM 702 O O . GLY A 1 101 ? 12.127 -13.050 -32.707 1.00 93.88 101 GLY A O 1
ATOM 703 N N . THR A 1 102 ? 13.859 -12.982 -31.261 1.00 94.56 102 THR A N 1
ATOM 704 C CA . THR A 1 102 ? 13.092 -12.551 -30.101 1.00 94.56 102 THR A CA 1
ATOM 705 C C . THR A 1 102 ? 13.841 -11.444 -29.373 1.00 94.56 102 THR A C 1
ATOM 707 O O . THR A 1 102 ? 15.054 -11.508 -29.180 1.00 94.56 102 THR A O 1
ATOM 710 N N . PHE A 1 103 ? 13.104 -10.423 -28.943 1.00 91.94 103 PHE A N 1
ATOM 711 C CA . PHE A 1 103 ? 13.529 -9.531 -27.871 1.00 91.94 103 PHE A CA 1
ATOM 712 C C . PHE A 1 103 ? 12.963 -10.059 -26.562 1.00 91.94 103 PHE A C 1
ATOM 714 O O . PHE A 1 103 ? 11.747 -10.126 -26.414 1.00 91.94 103 PHE A O 1
ATOM 721 N N . ASN A 1 104 ? 13.822 -10.421 -25.617 1.00 94.25 104 ASN A N 1
ATOM 722 C CA . ASN A 1 104 ? 13.436 -10.653 -24.232 1.00 94.25 104 ASN A CA 1
ATOM 723 C C . ASN A 1 104 ? 13.709 -9.367 -23.457 1.00 94.25 104 ASN A C 1
ATOM 725 O O . ASN A 1 104 ? 14.857 -8.934 -23.367 1.00 94.25 104 ASN A O 1
ATOM 729 N N . TRP A 1 105 ? 12.674 -8.759 -22.887 1.00 92.25 105 TRP A N 1
ATOM 730 C CA . TRP A 1 105 ? 12.784 -7.435 -22.264 1.00 92.25 105 TRP A CA 1
ATOM 731 C C . TRP A 1 105 ? 13.324 -7.476 -20.832 1.00 92.25 105 TRP A C 1
ATOM 733 O O . TRP A 1 105 ? 13.539 -6.444 -20.211 1.00 92.25 105 TRP A O 1
ATOM 743 N N . GLY A 1 106 ? 13.571 -8.666 -20.284 1.00 89.00 106 GLY A N 1
ATOM 744 C CA . GLY A 1 106 ? 14.093 -8.824 -18.925 1.00 89.00 106 GLY A CA 1
ATOM 745 C C . GLY A 1 106 ? 13.053 -8.609 -17.819 1.00 89.00 106 GLY A C 1
ATOM 746 O O . GLY A 1 106 ? 13.376 -8.787 -16.651 1.00 89.00 106 GLY A O 1
ATOM 747 N N . ASP A 1 107 ? 11.804 -8.287 -18.164 1.00 86.94 107 ASP A N 1
ATOM 748 C CA . ASP A 1 107 ? 10.661 -8.168 -17.245 1.00 86.94 107 ASP A CA 1
ATOM 749 C C . ASP A 1 107 ? 9.711 -9.384 -17.304 1.00 86.94 107 ASP A C 1
ATOM 751 O O . ASP A 1 107 ? 8.589 -9.349 -16.799 1.00 86.94 107 ASP A O 1
ATOM 755 N N . GLY A 1 108 ? 10.165 -10.472 -17.934 1.00 90.00 108 GLY A N 1
ATOM 756 C CA . GLY A 1 108 ? 9.379 -11.683 -18.180 1.00 90.00 108 GLY A CA 1
ATOM 757 C C . GLY A 1 108 ? 8.521 -11.629 -19.446 1.00 90.00 108 GLY A C 1
ATOM 758 O O . GLY A 1 108 ? 7.890 -12.631 -19.779 1.00 90.00 108 GLY A O 1
ATOM 759 N N . THR A 1 109 ? 8.510 -10.506 -20.170 1.00 93.19 109 THR A N 1
ATOM 760 C CA . THR A 1 109 ? 7.856 -10.397 -21.476 1.00 93.19 109 THR A CA 1
ATOM 761 C C . THR A 1 109 ? 8.857 -10.523 -22.622 1.00 93.19 109 THR A C 1
ATOM 763 O O . THR A 1 109 ? 10.057 -10.256 -22.479 1.00 93.19 109 THR A O 1
ATOM 766 N N . SER A 1 110 ? 8.358 -10.937 -23.786 1.00 94.94 110 SER A N 1
ATOM 767 C CA . SER A 1 110 ? 9.157 -11.030 -25.000 1.00 94.94 110 SER A CA 1
ATOM 768 C C . SER A 1 110 ? 8.356 -10.668 -26.249 1.00 94.94 110 SER A C 1
ATOM 770 O O . SER A 1 110 ? 7.127 -10.763 -26.279 1.00 94.94 110 SER A O 1
ATOM 772 N N . THR A 1 111 ? 9.069 -10.244 -27.290 1.00 94.81 111 THR A N 1
ATOM 773 C CA . THR A 1 111 ? 8.501 -9.880 -28.590 1.00 94.81 111 THR A CA 1
ATOM 774 C C . THR A 1 111 ? 9.243 -10.612 -29.697 1.00 94.81 111 THR A C 1
ATOM 776 O O . THR A 1 111 ? 10.420 -10.344 -29.942 1.00 94.81 111 THR A O 1
ATOM 779 N N . ASN A 1 112 ? 8.545 -11.499 -30.403 1.00 95.12 112 ASN A N 1
ATOM 780 C CA . ASN A 1 112 ? 9.084 -12.175 -31.581 1.00 95.12 112 ASN A CA 1
ATOM 781 C C . ASN A 1 112 ? 9.045 -11.266 -32.814 1.00 95.12 112 ASN A C 1
ATOM 783 O O . ASN A 1 112 ? 8.213 -10.358 -32.929 1.00 95.12 112 ASN A O 1
ATOM 787 N N . TYR A 1 113 ? 9.932 -11.530 -33.764 1.00 92.56 113 TYR A N 1
ATOM 788 C CA . TYR A 1 113 ? 9.947 -10.861 -35.055 1.00 92.56 113 TYR A CA 1
ATOM 789 C C . TYR A 1 113 ? 10.416 -11.803 -36.164 1.00 92.56 113 TYR A C 1
ATOM 791 O O . TYR A 1 113 ? 11.150 -12.757 -35.923 1.00 92.56 113 TYR A O 1
ATOM 799 N N . ASN A 1 114 ? 10.005 -11.481 -37.386 1.00 95.19 114 ASN A N 1
ATOM 800 C CA . ASN A 1 114 ? 10.554 -12.004 -38.629 1.00 95.19 114 ASN A CA 1
ATOM 801 C C . ASN A 1 114 ? 10.701 -10.815 -39.588 1.00 95.19 114 ASN A C 1
ATOM 803 O O . ASN A 1 114 ? 9.827 -9.940 -39.611 1.00 95.19 114 ASN A O 1
ATOM 807 N N . VAL A 1 115 ? 11.823 -10.727 -40.294 1.00 94.06 115 VAL A N 1
ATOM 808 C CA . VAL A 1 115 ? 12.140 -9.608 -41.174 1.00 94.06 115 VAL A CA 1
ATOM 809 C C . VAL A 1 115 ? 13.009 -10.052 -42.352 1.00 94.06 115 VAL A C 1
ATOM 811 O O . VAL A 1 115 ? 13.935 -10.849 -42.203 1.00 94.06 115 VAL A O 1
ATOM 814 N N . SER A 1 116 ? 12.748 -9.491 -43.529 1.00 95.44 116 SER A N 1
ATOM 815 C CA . SER A 1 116 ? 13.685 -9.550 -44.653 1.00 95.44 116 SER A CA 1
ATOM 816 C C . SER A 1 116 ? 14.840 -8.578 -44.427 1.00 95.44 116 SER A C 1
ATOM 818 O O . SER A 1 116 ? 14.648 -7.497 -43.865 1.00 95.44 116 SER A O 1
ATOM 820 N N . GLY A 1 117 ? 16.036 -8.941 -44.876 1.00 92.38 117 GLY A N 1
ATOM 821 C CA . GLY A 1 117 ? 17.187 -8.054 -44.817 1.00 92.38 117 GLY A CA 1
ATOM 822 C C . GLY A 1 117 ? 17.067 -6.850 -45.755 1.00 92.38 117 GLY A C 1
ATOM 823 O O . GLY A 1 117 ? 16.018 -6.550 -46.335 1.00 92.38 117 GLY A O 1
ATOM 824 N N . GLY A 1 118 ? 18.150 -6.097 -45.880 1.00 92.69 118 GLY A N 1
ATOM 825 C CA . GLY A 1 118 ? 18.168 -4.907 -46.716 1.00 92.69 118 GLY A CA 1
ATOM 826 C C . GLY A 1 118 ? 19.558 -4.309 -46.885 1.00 92.69 118 GLY A C 1
ATOM 827 O O . GLY A 1 118 ? 20.532 -4.879 -46.396 1.00 92.69 118 GLY A O 1
ATOM 828 N N . PRO A 1 119 ? 19.657 -3.148 -47.553 1.00 92.56 119 PRO A N 1
ATOM 829 C CA . PRO A 1 119 ? 20.932 -2.485 -47.780 1.00 92.56 119 PRO A CA 1
ATOM 830 C C . PRO A 1 119 ? 21.631 -2.137 -46.463 1.00 92.56 119 PRO A C 1
ATOM 832 O O . PRO A 1 119 ? 20.985 -1.944 -45.427 1.00 92.56 119 PRO A O 1
ATOM 835 N N . ASN A 1 120 ? 22.957 -2.008 -46.532 1.00 89.38 120 ASN A N 1
ATOM 836 C CA . ASN A 1 120 ? 23.796 -1.658 -45.390 1.00 89.38 120 ASN A CA 1
ATOM 837 C C . ASN A 1 120 ? 23.272 -0.416 -44.642 1.00 89.38 120 ASN A C 1
ATOM 839 O O . ASN A 1 120 ? 22.908 0.588 -45.253 1.00 89.38 120 ASN A O 1
ATOM 843 N N . GLY A 1 121 ? 23.215 -0.499 -43.313 1.00 82.50 121 GLY A N 1
ATOM 844 C CA . GLY A 1 121 ? 22.746 0.556 -42.414 1.00 82.50 121 GLY A CA 1
ATOM 845 C C . GLY A 1 121 ? 21.224 0.658 -42.251 1.00 82.50 121 GLY A C 1
ATOM 846 O O . GLY A 1 121 ? 20.761 1.362 -41.346 1.00 82.50 121 GLY A O 1
ATOM 847 N N . LYS A 1 122 ? 20.419 -0.047 -43.060 1.00 88.00 122 LYS A N 1
ATOM 848 C CA . LYS A 1 122 ? 18.950 0.009 -42.970 1.00 88.00 122 LYS A CA 1
ATOM 849 C C . LYS A 1 122 ? 18.460 -0.491 -41.611 1.00 88.00 122 LYS A C 1
ATOM 851 O O . LYS A 1 122 ? 18.833 -1.582 -41.188 1.00 88.00 122 LYS A O 1
ATOM 856 N N . VAL A 1 123 ? 17.567 0.269 -40.968 1.00 88.50 123 VAL A N 1
ATOM 857 C CA . VAL A 1 123 ? 16.781 -0.211 -39.819 1.00 88.50 123 VAL A CA 1
ATOM 858 C C . VAL A 1 123 ? 15.831 -1.289 -40.328 1.00 88.50 123 VAL A C 1
ATOM 860 O O . VAL A 1 123 ? 14.900 -0.998 -41.080 1.00 88.50 123 VAL A O 1
ATOM 863 N N . LEU A 1 124 ? 16.068 -2.531 -39.930 1.00 88.31 124 LEU A N 1
ATOM 864 C CA . LEU A 1 124 ? 15.218 -3.657 -40.303 1.00 88.31 124 LEU A CA 1
ATOM 865 C C . LEU A 1 124 ? 14.069 -3.803 -39.306 1.00 88.31 124 LEU A C 1
ATOM 867 O O . LEU A 1 124 ? 12.931 -4.056 -39.691 1.00 88.31 124 LEU A O 1
ATOM 871 N N . ILE A 1 125 ? 14.338 -3.572 -38.020 1.00 87.5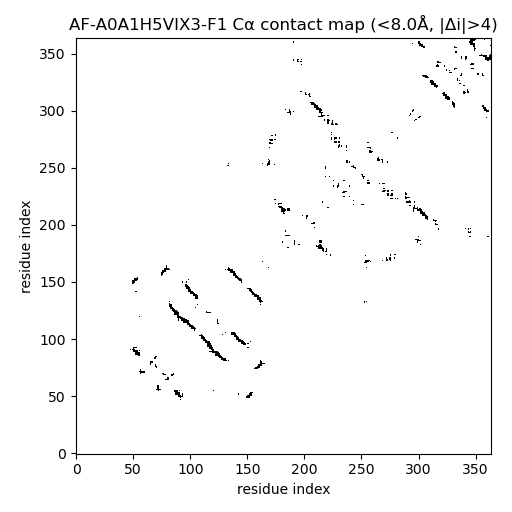0 125 ILE A N 1
ATOM 872 C CA . ILE A 1 125 ? 13.345 -3.698 -36.952 1.00 87.50 125 ILE A CA 1
ATOM 873 C C . ILE A 1 125 ? 13.433 -2.489 -36.032 1.00 87.50 125 ILE A C 1
ATOM 875 O O . ILE A 1 125 ? 14.525 -2.073 -35.662 1.00 87.50 125 ILE A O 1
ATOM 879 N N . SER A 1 126 ? 12.277 -1.969 -35.618 1.00 87.88 126 SER A N 1
ATOM 880 C CA . SER A 1 126 ? 12.140 -0.998 -34.531 1.00 87.88 126 SER A CA 1
ATOM 881 C C . SER A 1 126 ? 11.026 -1.480 -33.604 1.00 87.88 126 SER A C 1
ATOM 883 O O . SER A 1 126 ? 9.878 -1.626 -34.034 1.00 87.88 126 SER A O 1
ATOM 885 N N . ARG A 1 127 ? 11.358 -1.777 -32.345 1.00 87.06 127 ARG A N 1
ATOM 886 C CA . ARG A 1 127 ? 10.406 -2.267 -31.338 1.00 87.06 127 ARG A CA 1
ATOM 887 C C . ARG A 1 127 ? 10.478 -1.412 -30.089 1.00 87.06 127 ARG A C 1
ATOM 889 O O . ARG A 1 127 ? 11.563 -1.217 -29.555 1.00 87.06 127 ARG A O 1
ATOM 896 N N . THR A 1 128 ? 9.320 -0.951 -29.635 1.00 86.69 128 THR A N 1
ATOM 897 C CA . THR A 1 128 ? 9.169 -0.206 -28.386 1.00 86.69 128 THR A CA 1
ATOM 898 C C . THR A 1 128 ? 8.541 -1.104 -27.331 1.00 86.69 128 THR A C 1
ATOM 900 O O . THR A 1 128 ? 7.568 -1.802 -27.620 1.00 86.69 128 THR A O 1
ATOM 903 N N . HIS A 1 129 ? 9.096 -1.075 -26.125 1.00 88.69 129 HIS A N 1
ATOM 904 C CA . HIS A 1 129 ? 8.591 -1.767 -24.947 1.00 88.69 129 HIS A CA 1
ATOM 905 C C . HIS A 1 129 ? 8.383 -0.788 -23.801 1.00 88.69 129 HIS A C 1
ATOM 907 O O . HIS A 1 129 ? 9.200 0.109 -23.610 1.00 88.69 129 HIS A O 1
ATOM 913 N N . HIS A 1 130 ? 7.308 -0.988 -23.042 1.00 87.19 130 HIS A N 1
ATOM 914 C CA . HIS A 1 130 ? 6.926 -0.130 -21.925 1.00 87.19 130 HIS A CA 1
ATOM 915 C C . HIS A 1 130 ? 7.140 -0.853 -20.592 1.00 87.19 130 HIS A C 1
ATOM 917 O O . HIS A 1 130 ? 6.388 -1.770 -20.244 1.00 87.19 130 HIS A O 1
ATOM 923 N N . TYR A 1 131 ? 8.120 -0.406 -19.813 1.00 83.00 131 TYR A N 1
ATOM 924 C CA . TYR A 1 131 ? 8.390 -0.928 -18.477 1.00 83.00 131 TYR A CA 1
ATOM 925 C C . TYR A 1 131 ? 7.455 -0.291 -17.448 1.00 83.00 131 TYR A C 1
ATOM 927 O O . TYR A 1 131 ? 7.438 0.919 -17.251 1.00 83.00 131 TYR A O 1
ATOM 935 N N . ARG A 1 132 ? 6.672 -1.117 -16.751 1.00 76.06 132 ARG A N 1
ATOM 936 C CA . ARG A 1 132 ? 5.644 -0.630 -15.811 1.00 76.06 132 ARG A CA 1
ATOM 937 C C . ARG A 1 132 ? 6.194 -0.242 -14.443 1.00 76.06 132 ARG A C 1
ATOM 939 O O . ARG A 1 132 ? 5.574 0.549 -13.738 1.00 76.06 132 ARG A O 1
ATOM 946 N N . VAL A 1 133 ? 7.314 -0.838 -14.050 1.00 73.31 133 VAL A N 1
ATOM 947 C CA . VAL A 1 133 ? 7.862 -0.728 -12.697 1.00 73.31 133 VAL A CA 1
ATOM 948 C C . VAL A 1 133 ? 9.295 -0.206 -12.787 1.00 73.31 133 VAL A C 1
ATOM 950 O O . VAL A 1 133 ? 10.066 -0.705 -13.602 1.00 73.31 133 VAL A O 1
ATOM 953 N N . PRO A 1 134 ? 9.695 0.784 -11.985 1.00 77.75 134 PRO A N 1
ATOM 954 C CA . PRO A 1 134 ? 11.099 1.165 -11.893 1.00 77.75 134 PRO A CA 1
ATOM 955 C C . PRO A 1 134 ? 11.977 -0.005 -11.432 1.00 77.75 134 PRO A C 1
ATOM 957 O O . PRO A 1 134 ? 11.582 -0.776 -10.557 1.00 77.75 134 PRO A O 1
ATOM 960 N N . GLY A 1 135 ? 13.161 -0.156 -12.014 1.00 73.69 135 GLY A N 1
ATOM 961 C CA . GLY A 1 135 ? 14.020 -1.310 -11.756 1.00 73.69 135 GLY A CA 1
ATOM 962 C C . GLY A 1 135 ? 15.105 -1.498 -12.806 1.00 73.69 135 GLY A C 1
ATOM 963 O O . GLY A 1 135 ? 15.145 -0.778 -13.801 1.00 73.69 135 GLY A O 1
ATOM 964 N N . VAL A 1 136 ? 15.985 -2.472 -12.566 1.00 79.31 136 VAL A N 1
ATOM 965 C CA . VAL A 1 136 ? 17.041 -2.879 -13.501 1.00 79.31 136 VAL A CA 1
ATOM 966 C C . VAL A 1 136 ? 16.587 -4.131 -14.243 1.00 79.31 136 VAL A C 1
ATOM 968 O O . VAL A 1 136 ? 16.261 -5.146 -13.631 1.00 79.31 136 VAL A O 1
ATOM 971 N N . TYR A 1 137 ? 16.593 -4.054 -15.564 1.00 83.25 137 TYR A N 1
ATOM 972 C CA . TYR A 1 137 ? 16.124 -5.074 -16.483 1.00 83.25 137 TYR A CA 1
ATOM 973 C C . TYR A 1 137 ? 17.280 -5.565 -17.334 1.00 83.25 137 TYR A C 1
ATOM 975 O O . TYR A 1 137 ? 17.927 -4.778 -18.020 1.00 83.25 137 TYR A O 1
ATOM 983 N N . HIS A 1 138 ? 17.526 -6.871 -17.304 1.00 88.81 138 HIS A N 1
ATOM 984 C CA . HIS A 1 138 ? 18.522 -7.519 -18.149 1.00 88.81 138 HIS A CA 1
ATOM 985 C C . HIS A 1 138 ? 17.805 -8.204 -19.305 1.00 88.81 138 HIS A C 1
ATOM 987 O O . HIS A 1 138 ? 17.230 -9.281 -19.145 1.00 88.81 138 HIS A O 1
ATOM 993 N N . GLY A 1 139 ? 17.808 -7.546 -20.456 1.00 90.62 139 GLY A N 1
ATOM 994 C CA . GLY A 1 139 ? 17.204 -8.066 -21.663 1.00 90.62 139 GLY A CA 1
ATOM 995 C C . GLY A 1 139 ? 18.210 -8.760 -22.568 1.00 90.62 139 GLY A C 1
ATOM 996 O O . GLY A 1 139 ? 19.425 -8.548 -22.500 1.00 90.62 139 GLY A O 1
ATOM 997 N N . THR A 1 140 ? 17.685 -9.599 -23.448 1.00 90.88 140 THR A N 1
ATOM 998 C CA . THR A 1 140 ? 18.456 -10.237 -24.511 1.00 90.88 140 THR A CA 1
ATOM 999 C C . THR A 1 140 ? 17.753 -10.034 -25.834 1.00 90.88 140 THR A C 1
ATOM 1001 O O . THR A 1 140 ? 16.537 -9.855 -25.900 1.00 90.88 140 THR A O 1
ATOM 1004 N N . TRP A 1 141 ? 18.519 -10.060 -26.908 1.00 90.38 141 TRP A N 1
ATOM 1005 C CA . TRP A 1 141 ? 17.966 -10.158 -28.241 1.00 90.38 141 TRP A CA 1
ATOM 1006 C C . TRP A 1 141 ? 18.709 -11.259 -28.976 1.00 90.38 141 TRP A C 1
ATOM 1008 O O . TRP A 1 141 ? 19.936 -11.359 -28.890 1.00 90.38 141 TRP A O 1
ATOM 1018 N N . ASN A 1 142 ? 17.965 -12.098 -29.679 1.00 90.38 142 ASN A N 1
ATOM 1019 C CA . ASN A 1 142 ? 18.543 -13.082 -30.576 1.00 90.38 142 ASN A CA 1
ATOM 1020 C C . ASN A 1 142 ? 18.078 -12.831 -31.999 1.00 90.38 142 ASN A C 1
ATOM 1022 O O . ASN A 1 142 ? 16.981 -12.311 -32.208 1.00 90.38 142 ASN A O 1
ATOM 1026 N N . ALA A 1 143 ? 18.906 -13.235 -32.953 1.00 90.62 143 ALA A N 1
ATOM 1027 C CA . ALA A 1 143 ? 18.566 -13.293 -34.362 1.00 90.62 143 ALA A CA 1
ATOM 1028 C C . ALA A 1 143 ? 19.120 -14.581 -34.972 1.00 90.62 143 ALA A C 1
ATOM 1030 O O . ALA A 1 143 ? 20.249 -14.984 -34.685 1.00 90.62 143 ALA A O 1
ATOM 1031 N N . VAL A 1 144 ? 18.328 -15.204 -35.831 1.00 93.00 144 VAL A N 1
ATOM 1032 C CA . VAL A 1 144 ? 18.627 -16.447 -36.539 1.00 93.00 144 VAL A CA 1
ATOM 1033 C C . VAL A 1 144 ? 18.400 -16.202 -38.026 1.00 93.00 144 VAL A C 1
ATOM 1035 O O . VAL A 1 144 ? 17.444 -15.527 -38.405 1.00 93.00 144 VAL A O 1
ATOM 1038 N N . VAL A 1 145 ? 19.300 -16.722 -38.859 1.00 94.88 145 VAL A N 1
ATOM 1039 C CA . VAL A 1 145 ? 19.177 -16.677 -40.320 1.00 94.88 145 VAL A CA 1
ATOM 1040 C C . VAL A 1 145 ? 18.231 -17.786 -40.771 1.00 94.88 145 VAL A C 1
ATOM 1042 O O . VAL A 1 145 ? 18.487 -18.957 -40.504 1.00 94.88 145 VAL A O 1
ATOM 1045 N N . ASP A 1 146 ? 17.163 -17.418 -41.470 1.00 93.38 146 ASP A N 1
ATOM 1046 C CA . ASP A 1 146 ? 16.214 -18.364 -42.068 1.00 93.38 146 ASP A CA 1
ATOM 1047 C C . ASP A 1 146 ? 16.620 -18.765 -43.487 1.00 93.38 146 ASP A C 1
ATOM 1049 O O . ASP A 1 146 ? 16.491 -19.921 -43.883 1.00 93.38 146 ASP A O 1
ATOM 1053 N N . SER A 1 147 ? 17.089 -17.797 -44.277 1.00 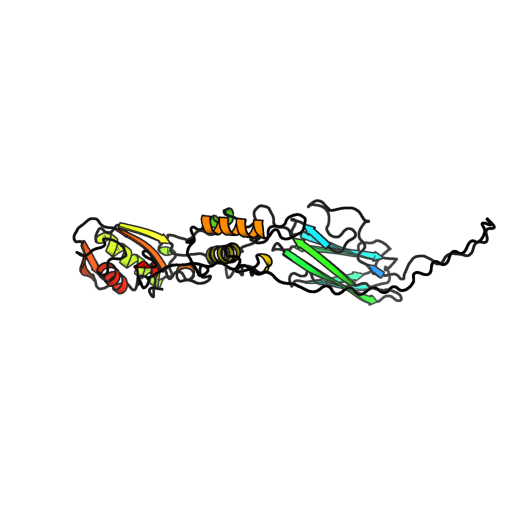91.00 147 SER A N 1
ATOM 1054 C CA . SER A 1 147 ? 17.511 -18.015 -45.659 1.00 91.00 147 SER A CA 1
ATOM 1055 C C . SER A 1 147 ? 18.496 -16.936 -46.114 1.00 91.00 147 SER A C 1
ATOM 1057 O O . SER A 1 147 ? 18.587 -15.874 -45.494 1.00 91.00 147 SER A O 1
ATOM 1059 N N . GLY A 1 148 ? 19.230 -17.227 -47.193 1.00 86.38 148 GLY A N 1
ATOM 1060 C CA . GLY A 1 148 ? 20.267 -16.364 -47.766 1.00 86.38 148 GLY A CA 1
ATOM 1061 C C . GLY A 1 148 ? 21.674 -16.928 -47.543 1.00 86.38 148 GLY A C 1
ATOM 1062 O O . GLY A 1 148 ? 22.145 -17.056 -46.413 1.00 86.38 148 GLY A O 1
ATOM 1063 N N . ALA A 1 149 ? 22.352 -17.300 -48.631 1.00 85.19 149 ALA A N 1
ATOM 1064 C CA . ALA A 1 149 ? 23.701 -17.858 -48.565 1.00 85.19 149 ALA A CA 1
ATOM 1065 C C . ALA A 1 149 ? 24.721 -16.786 -48.150 1.00 85.19 149 ALA A C 1
ATOM 1067 O O . ALA A 1 149 ? 24.723 -15.685 -48.694 1.00 85.19 149 ALA A O 1
ATOM 1068 N N . GLY A 1 150 ? 25.599 -17.120 -47.200 1.00 85.06 150 GLY A N 1
ATOM 1069 C CA . GLY A 1 150 ? 26.622 -16.195 -46.698 1.00 85.06 150 GLY A CA 1
ATOM 1070 C C . GLY A 1 150 ? 26.098 -15.117 -45.743 1.00 85.06 150 GLY A C 1
ATOM 1071 O O . GLY A 1 150 ? 26.849 -14.209 -45.402 1.00 85.06 150 GLY A O 1
ATOM 1072 N N . CYS A 1 151 ? 24.839 -15.209 -45.307 1.00 90.50 151 CYS A N 1
ATOM 1073 C CA .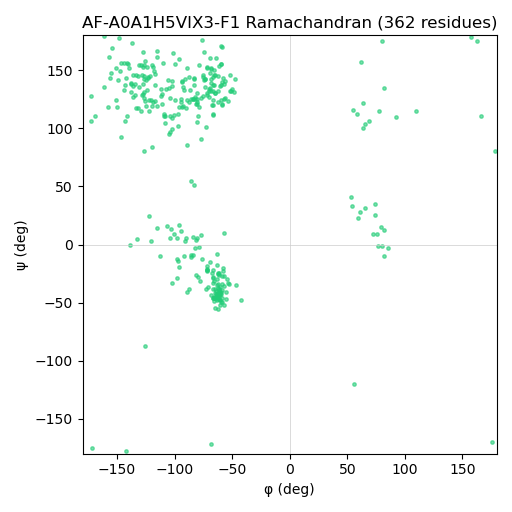 CYS A 1 151 ? 24.270 -14.325 -44.295 1.00 90.50 151 CYS A CA 1
ATOM 1074 C C . CYS A 1 151 ? 24.618 -14.813 -42.885 1.00 90.50 151 CYS A C 1
ATOM 1076 O O . CYS A 1 151 ? 24.594 -16.013 -42.606 1.00 90.50 151 CYS A O 1
ATOM 1078 N N . TYR A 1 152 ? 24.869 -13.871 -41.979 1.00 88.50 152 TYR A N 1
ATOM 1079 C CA . TYR A 1 152 ? 25.130 -14.147 -40.570 1.00 88.50 152 TYR A CA 1
ATOM 1080 C C . TYR A 1 152 ? 24.173 -13.349 -39.686 1.00 88.50 152 TYR A C 1
ATOM 1082 O O . TYR A 1 152 ? 23.619 -12.319 -40.075 1.00 88.50 152 TYR A O 1
ATOM 1090 N N . SER A 1 153 ? 23.978 -13.807 -38.460 1.00 84.44 153 SER A N 1
ATOM 1091 C CA . SER A 1 153 ? 23.222 -13.079 -37.451 1.00 84.44 153 SER A CA 1
ATOM 1092 C C . SER A 1 153 ? 24.055 -12.947 -36.186 1.00 84.44 153 SER A C 1
ATOM 1094 O O . SER A 1 153 ? 24.934 -13.764 -35.909 1.00 84.44 153 SER A O 1
ATOM 1096 N N . SER A 1 154 ? 23.793 -11.894 -35.419 1.00 80.44 154 SER A N 1
ATOM 1097 C CA . SER A 1 154 ? 24.338 -11.753 -34.074 1.00 80.44 154 SER A CA 1
ATOM 1098 C C . SER A 1 154 ? 23.215 -11.773 -33.045 1.00 80.44 154 SER A C 1
ATOM 1100 O O . SER A 1 154 ? 22.032 -11.757 -33.370 1.00 80.44 154 SER A O 1
ATOM 1102 N N . SER A 1 155 ? 23.590 -11.930 -31.788 1.00 85.50 155 SER A N 1
ATOM 1103 C CA . SER A 1 155 ? 22.695 -11.902 -30.639 1.00 85.50 155 SER A CA 1
ATOM 1104 C C . SER A 1 155 ? 23.433 -11.184 -29.519 1.00 85.50 155 SER A C 1
ATOM 1106 O O . SER A 1 155 ? 24.665 -11.139 -29.519 1.00 85.50 155 SER A O 1
ATOM 1108 N N . GLY A 1 156 ? 22.712 -10.608 -28.566 1.00 85.94 156 GLY A N 1
ATOM 1109 C CA . GLY A 1 156 ? 23.347 -9.828 -27.515 1.00 85.94 156 GLY A CA 1
ATOM 1110 C C . GLY A 1 156 ? 22.474 -9.614 -26.295 1.00 85.94 156 GLY A C 1
ATOM 1111 O O . GLY A 1 156 ? 21.329 -10.063 -26.215 1.00 85.94 156 GLY A O 1
ATOM 1112 N N . THR A 1 157 ? 23.046 -8.908 -25.328 1.00 87.31 157 THR A N 1
ATOM 1113 C CA . THR A 1 157 ? 22.385 -8.526 -24.083 1.00 87.31 157 THR A CA 1
ATOM 1114 C C . THR A 1 157 ? 22.345 -7.011 -23.955 1.00 87.31 157 THR A C 1
ATOM 1116 O O . THR A 1 157 ? 23.173 -6.294 -24.522 1.00 87.31 157 THR A O 1
ATOM 1119 N N . PHE A 1 158 ? 21.365 -6.523 -23.209 1.00 84.81 158 PHE A N 1
ATOM 1120 C CA . PHE A 1 158 ? 21.278 -5.133 -22.798 1.00 84.81 158 PHE A CA 1
ATOM 1121 C C . PHE A 1 158 ? 20.777 -5.055 -21.356 1.00 84.81 158 PHE A C 1
ATOM 1123 O O . PHE A 1 158 ? 20.103 -5.954 -20.857 1.00 84.81 158 PHE A O 1
ATOM 1130 N N . GLN A 1 159 ? 21.103 -3.967 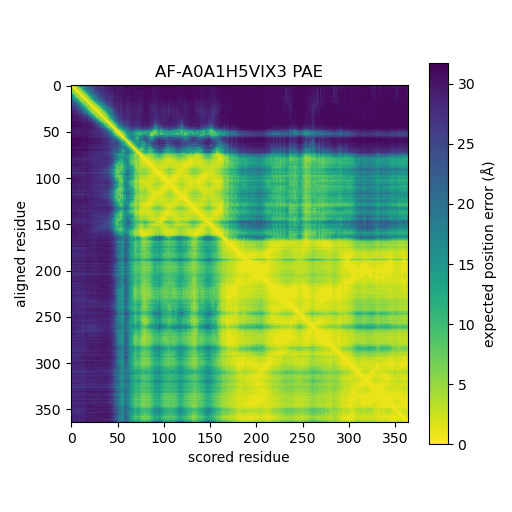-20.681 1.00 84.12 159 GLN A N 1
ATOM 1131 C CA . GLN A 1 159 ? 20.625 -3.618 -19.362 1.00 84.12 159 GLN A CA 1
ATOM 1132 C C . GLN A 1 159 ? 19.890 -2.287 -19.464 1.00 84.12 159 GLN A C 1
ATOM 1134 O O . GLN A 1 159 ? 20.477 -1.275 -19.839 1.00 84.12 159 GLN A O 1
ATOM 1139 N N . PHE A 1 160 ? 18.611 -2.274 -19.125 1.00 83.00 160 PHE A N 1
ATOM 1140 C CA . PHE A 1 160 ? 17.832 -1.053 -18.999 1.00 83.00 160 PHE A CA 1
ATOM 1141 C C . PHE A 1 160 ? 17.488 -0.811 -17.536 1.00 83.00 160 PHE A C 1
ATOM 1143 O O . PHE A 1 160 ? 16.949 -1.689 -16.878 1.00 83.00 160 PHE A O 1
ATOM 1150 N N . THR A 1 161 ? 17.751 0.384 -17.035 1.00 79.69 161 THR A N 1
ATOM 1151 C CA . THR A 1 161 ? 17.310 0.815 -15.715 1.00 79.69 161 THR A CA 1
ATOM 1152 C C . THR A 1 161 ? 16.215 1.856 -15.885 1.00 79.69 161 THR A C 1
ATOM 1154 O O . THR A 1 161 ? 16.484 2.963 -16.353 1.00 79.69 161 THR A O 1
ATOM 1157 N N . LEU A 1 162 ? 14.988 1.514 -15.491 1.00 79.94 162 LEU A N 1
ATOM 1158 C CA . LEU A 1 162 ? 13.929 2.502 -15.322 1.00 79.94 162 LEU A CA 1
ATOM 1159 C C . LEU A 1 162 ? 14.119 3.182 -13.966 1.00 79.94 162 LEU A C 1
ATOM 1161 O O . LEU A 1 162 ? 13.841 2.594 -12.919 1.00 79.94 162 LEU A O 1
ATOM 1165 N N . ASP A 1 163 ? 14.597 4.418 -13.998 1.00 76.00 163 ASP A N 1
ATOM 1166 C CA . ASP A 1 163 ? 14.711 5.284 -12.840 1.00 76.00 163 ASP A CA 1
ATOM 1167 C C . ASP A 1 163 ? 13.331 5.766 -12.384 1.00 76.00 163 ASP A C 1
ATOM 1169 O O . ASP A 1 163 ? 12.377 5.934 -13.143 1.00 76.00 163 ASP A O 1
ATOM 1173 N N . CYS A 1 164 ? 13.236 6.039 -11.094 1.00 77.19 164 CYS A N 1
ATOM 1174 C CA . CYS A 1 164 ? 11.996 6.432 -10.455 1.00 77.19 164 CYS A CA 1
ATOM 1175 C C . CYS A 1 164 ? 11.634 7.887 -10.738 1.00 77.19 164 CYS A C 1
ATOM 1177 O O . CYS A 1 164 ? 12.387 8.801 -10.383 1.00 77.19 164 CYS A O 1
ATOM 1179 N N . GLY A 1 165 ? 10.423 8.117 -11.251 1.00 71.00 165 GLY A N 1
ATOM 1180 C CA . GLY A 1 165 ? 9.861 9.460 -11.333 1.00 71.00 165 GLY A CA 1
ATOM 1181 C C . GLY A 1 165 ? 9.740 10.113 -9.943 1.00 71.00 165 GLY A C 1
ATOM 1182 O O . GLY A 1 165 ? 9.618 9.413 -8.930 1.00 71.00 165 GLY A O 1
ATOM 1183 N N . PRO A 1 166 ? 9.722 11.456 -9.848 1.00 68.44 166 PRO A N 1
ATOM 1184 C CA . PRO A 1 166 ? 9.706 12.166 -8.563 1.00 68.44 166 PRO A CA 1
ATOM 1185 C C . PRO A 1 166 ? 8.500 11.800 -7.682 1.00 68.44 166 PRO A C 1
ATOM 1187 O O . PRO A 1 166 ? 8.587 11.843 -6.457 1.00 68.44 166 PRO A O 1
ATOM 1190 N N . THR A 1 167 ? 7.387 11.384 -8.288 1.00 76.75 167 THR A N 1
ATOM 1191 C CA . THR A 1 167 ? 6.159 10.971 -7.595 1.00 76.75 167 THR A CA 1
ATOM 1192 C C . THR A 1 167 ? 6.156 9.502 -7.162 1.00 76.75 167 THR A C 1
ATOM 1194 O O . THR A 1 167 ? 5.266 9.104 -6.411 1.00 76.75 167 THR A O 1
ATOM 1197 N N . GLN A 1 168 ? 7.105 8.683 -7.614 1.00 85.81 168 GLN A N 1
ATOM 1198 C CA . GLN A 1 168 ? 7.194 7.257 -7.267 1.00 85.81 168 GLN A CA 1
ATOM 1199 C C . GLN A 1 168 ? 8.158 6.999 -6.108 1.00 85.81 168 GLN A C 1
ATOM 1201 O O . GLN A 1 168 ? 8.067 5.986 -5.417 1.00 85.81 168 GLN A O 1
ATOM 1206 N N . GLN A 1 169 ? 9.043 7.954 -5.844 1.00 90.50 169 GLN A N 1
ATOM 1207 C CA . GLN A 1 169 ? 10.009 7.923 -4.757 1.00 90.50 169 GLN A CA 1
ATOM 1208 C C . GLN A 1 169 ? 9.364 7.613 -3.393 1.00 90.50 169 GLN A C 1
ATOM 1210 O O . GLN A 1 169 ? 8.355 8.217 -3.018 1.00 90.50 169 GLN A O 1
ATOM 1215 N N . SER A 1 170 ? 9.953 6.682 -2.635 1.00 94.25 170 SER A N 1
ATOM 1216 C CA . SER A 1 170 ? 9.512 6.355 -1.272 1.00 94.25 170 SER A CA 1
ATOM 1217 C C . SER A 1 170 ? 9.530 7.588 -0.371 1.00 94.25 170 SER A C 1
ATOM 1219 O O . SER A 1 170 ? 10.448 8.403 -0.416 1.00 94.25 170 SER A O 1
ATOM 1221 N N . GLY A 1 171 ? 8.509 7.758 0.462 1.00 95.06 171 GLY A N 1
ATOM 1222 C CA . GLY A 1 171 ? 8.411 8.913 1.347 1.00 95.06 171 GLY A CA 1
ATOM 1223 C C . GLY A 1 171 ? 6.983 9.202 1.802 1.00 95.06 171 GLY A C 1
ATOM 1224 O O . GLY A 1 171 ? 6.046 8.511 1.390 1.00 95.06 171 GLY A O 1
ATOM 1225 N N . PRO A 1 172 ? 6.793 10.236 2.642 1.00 95.19 172 PRO A N 1
ATOM 1226 C CA . PRO A 1 172 ? 5.515 10.523 3.297 1.00 95.19 172 PRO A CA 1
ATOM 1227 C C . PRO A 1 172 ? 4.319 10.666 2.351 1.00 95.19 172 PRO A C 1
ATOM 1229 O O . PRO A 1 172 ? 3.207 10.298 2.724 1.00 95.19 172 PRO A O 1
ATOM 1232 N N . ALA A 1 173 ? 4.534 11.122 1.112 1.00 94.00 173 ALA A N 1
ATOM 1233 C CA . ALA A 1 173 ? 3.484 11.262 0.102 1.00 94.00 173 ALA A CA 1
ATOM 1234 C C . ALA A 1 173 ? 2.736 9.947 -0.197 1.00 94.00 173 ALA A C 1
ATOM 1236 O O . ALA A 1 173 ? 1.565 9.975 -0.564 1.00 94.00 173 ALA A O 1
ATOM 1237 N N . TRP A 1 174 ? 3.372 8.787 -0.006 1.00 95.56 174 TRP A N 1
ATOM 1238 C CA . TRP A 1 174 ? 2.717 7.487 -0.176 1.00 95.56 174 TRP A CA 1
ATOM 1239 C C . TRP A 1 174 ? 1.716 7.157 0.937 1.00 95.56 174 TRP A C 1
ATOM 1241 O O . TRP A 1 174 ? 0.803 6.361 0.723 1.00 95.56 174 TRP A O 1
ATOM 1251 N N . THR A 1 175 ? 1.843 7.771 2.116 1.00 93.50 175 THR A N 1
ATOM 1252 C CA . THR A 1 175 ? 1.014 7.431 3.287 1.00 93.50 175 THR A CA 1
ATOM 1253 C C . THR A 1 175 ? -0.441 7.884 3.169 1.00 93.50 175 THR A C 1
ATOM 1255 O O . THR A 1 175 ? -1.312 7.312 3.831 1.00 93.50 175 THR A O 1
ATOM 1258 N N . SER A 1 176 ? -0.722 8.857 2.299 1.00 93.81 176 SER A N 1
ATOM 1259 C CA . SER A 1 176 ? -2.068 9.367 2.022 1.00 93.81 176 SER A CA 1
ATOM 1260 C C . SER A 1 176 ? -2.726 8.742 0.788 1.00 93.81 176 SER A C 1
ATOM 1262 O O . SER A 1 176 ? -3.939 8.853 0.646 1.00 93.81 176 SER A O 1
ATOM 1264 N N . ARG A 1 177 ? -1.971 8.048 -0.080 1.00 94.56 177 ARG A N 1
ATOM 1265 C CA . ARG A 1 177 ? -2.504 7.457 -1.328 1.00 94.56 177 ARG A CA 1
ATOM 1266 C C . ARG A 1 177 ? -3.499 6.328 -1.094 1.00 94.56 177 ARG A C 1
ATOM 1268 O O . ARG A 1 177 ? -4.436 6.160 -1.862 1.00 94.56 177 ARG A O 1
ATOM 1275 N N . PHE A 1 178 ? -3.295 5.572 -0.019 1.00 95.25 178 PHE A N 1
ATOM 1276 C CA . PHE A 1 178 ? -4.155 4.458 0.367 1.00 95.25 178 PHE A CA 1
ATOM 1277 C C . PHE A 1 178 ? -4.598 4.666 1.818 1.00 95.25 178 PHE A C 1
ATOM 1279 O O . PHE A 1 178 ? -3.962 4.144 2.745 1.00 95.25 178 PHE A O 1
ATOM 1286 N N . PRO A 1 179 ? -5.618 5.508 2.057 1.00 95.12 179 PRO A N 1
ATOM 1287 C CA . PRO A 1 179 ? -6.083 5.796 3.405 1.00 95.12 179 PRO A CA 1
ATOM 1288 C C . PRO A 1 179 ? -6.768 4.572 4.024 1.00 95.12 179 PRO A C 1
ATOM 1290 O O . PRO A 1 179 ? -7.404 3.771 3.343 1.00 95.12 179 PRO A O 1
ATOM 1293 N N . THR A 1 180 ? -6.641 4.437 5.343 1.00 94.81 180 THR A N 1
ATOM 1294 C CA . THR A 1 180 ? -7.495 3.534 6.124 1.00 94.81 180 THR A CA 1
ATOM 1295 C C . THR A 1 180 ? -8.919 4.092 6.141 1.00 94.81 180 THR A C 1
ATOM 1297 O O . THR A 1 180 ? -9.101 5.285 6.389 1.00 94.81 180 THR A O 1
ATOM 1300 N N . SER A 1 181 ? -9.920 3.238 5.919 1.00 97.31 181 SER A N 1
ATOM 1301 C CA . SER A 1 181 ? -11.324 3.616 6.087 1.00 97.31 181 SER A CA 1
ATOM 1302 C C . SER A 1 181 ? -11.686 3.769 7.565 1.00 97.31 181 SER A C 1
ATOM 1304 O O . SER A 1 181 ? -11.088 3.142 8.438 1.00 97.31 181 SER A O 1
ATOM 1306 N N . ARG A 1 182 ? -12.688 4.607 7.834 1.00 97.38 182 ARG A N 1
ATOM 1307 C CA . ARG A 1 182 ? -13.351 4.761 9.140 1.00 97.38 182 ARG A CA 1
ATOM 1308 C C . ARG A 1 182 ? -14.848 4.455 9.067 1.00 97.38 182 ARG A C 1
ATOM 1310 O O . ARG A 1 182 ? -15.559 4.635 10.053 1.00 97.38 182 ARG A O 1
ATOM 1317 N N . ALA A 1 183 ? -15.341 4.046 7.900 1.00 98.06 183 ALA A N 1
ATOM 1318 C CA . ALA A 1 183 ? -16.743 3.725 7.706 1.00 98.06 183 ALA A CA 1
ATOM 1319 C C . ALA A 1 183 ? -17.024 2.314 8.227 1.00 98.06 183 ALA A C 1
ATOM 1321 O O . ALA A 1 183 ? -16.325 1.368 7.866 1.00 98.06 183 ALA A O 1
ATOM 1322 N N . VAL A 1 184 ? -18.060 2.164 9.054 1.00 98.12 184 VAL A N 1
ATOM 1323 C CA . VAL A 1 184 ? -18.517 0.842 9.525 1.00 98.12 184 VAL A CA 1
ATOM 1324 C C . VAL A 1 184 ? -18.984 -0.015 8.345 1.00 98.12 184 VAL A C 1
ATOM 1326 O O . VAL A 1 184 ? -18.680 -1.198 8.317 1.00 98.12 184 VAL A O 1
ATOM 1329 N N . ALA A 1 185 ? -19.575 0.608 7.320 1.00 97.75 185 ALA A N 1
ATOM 1330 C CA . ALA A 1 185 ? -19.982 -0.036 6.067 1.00 97.75 185 ALA A CA 1
ATOM 1331 C C . ALA A 1 185 ? -18.823 -0.622 5.234 1.00 97.75 185 ALA A C 1
ATOM 1333 O O . ALA A 1 185 ? -19.048 -1.290 4.234 1.00 97.75 185 ALA A O 1
ATOM 1334 N N . ASP A 1 186 ? -17.568 -0.359 5.616 1.00 97.25 186 ASP A N 1
ATOM 1335 C CA . ASP A 1 186 ? -16.402 -1.003 5.009 1.00 97.25 186 ASP A CA 1
ATOM 1336 C C . ASP A 1 186 ? -15.970 -2.290 5.735 1.00 97.25 186 ASP A C 1
ATOM 1338 O O . ASP A 1 186 ? -14.969 -2.907 5.358 1.00 97.25 186 ASP A O 1
ATOM 1342 N N . LEU A 1 187 ? -16.692 -2.719 6.768 1.00 98.12 187 LEU A N 1
ATOM 1343 C CA . LEU A 1 187 ? -16.507 -4.038 7.368 1.00 98.12 187 LEU A CA 1
ATOM 1344 C C . LEU A 1 187 ? -17.101 -5.135 6.463 1.00 98.12 187 LEU A C 1
ATOM 1346 O O . LEU A 1 187 ? -17.796 -4.862 5.493 1.00 98.12 187 LEU A O 1
ATOM 1350 N N . GLY A 1 188 ? -16.758 -6.396 6.720 1.00 96.38 188 GLY A N 1
ATOM 1351 C CA . GLY A 1 188 ? -17.362 -7.526 6.016 1.00 96.38 188 GLY A CA 1
ATOM 1352 C C . GLY A 1 188 ? -18.791 -7.746 6.508 1.00 96.38 188 GLY A C 1
ATOM 1353 O O . GLY A 1 188 ? -19.024 -7.638 7.706 1.00 96.38 188 GLY A O 1
ATOM 1354 N N . ASN A 1 189 ? -19.715 -8.102 5.611 1.00 91.44 189 ASN A N 1
ATOM 1355 C CA . ASN A 1 189 ? -21.170 -8.066 5.839 1.00 91.44 189 ASN A CA 1
ATOM 1356 C C . ASN A 1 189 ? -21.646 -8.570 7.219 1.00 91.44 189 ASN A C 1
ATOM 1358 O O . ASN A 1 189 ? -22.450 -7.903 7.863 1.00 91.44 189 ASN A O 1
ATOM 1362 N N . ALA A 1 190 ? -21.165 -9.729 7.688 1.00 95.25 190 ALA A N 1
ATOM 1363 C CA . ALA A 1 190 ? -21.551 -10.252 9.004 1.00 95.25 190 ALA A CA 1
ATOM 1364 C C . ALA A 1 190 ? -21.056 -9.339 10.142 1.00 95.25 190 ALA A C 1
ATOM 1366 O O . ALA A 1 190 ? -21.848 -8.808 10.915 1.00 95.25 190 ALA A O 1
ATOM 1367 N N . PHE A 1 191 ? -19.753 -9.057 10.163 1.00 98.25 191 PHE A N 1
ATOM 1368 C CA . PHE A 1 191 ? -19.136 -8.226 11.195 1.00 98.25 191 PHE A CA 1
ATOM 1369 C C . PHE A 1 191 ? -19.597 -6.759 11.148 1.00 98.25 191 PHE A C 1
ATOM 1371 O O . PHE A 1 191 ? -19.637 -6.088 12.176 1.00 98.25 191 PHE A O 1
ATOM 1378 N N . GLU A 1 192 ? -19.973 -6.248 9.973 1.00 98.44 192 GLU A N 1
ATOM 1379 C CA . GLU A 1 192 ? -20.604 -4.934 9.825 1.00 98.44 192 GLU A CA 1
ATOM 1380 C C . GLU A 1 192 ? -21.907 -4.842 10.625 1.00 98.44 192 GLU A C 1
ATOM 1382 O O . GLU A 1 192 ? -22.105 -3.877 11.373 1.00 98.44 192 GLU A O 1
ATOM 1387 N N . SER A 1 193 ? -22.789 -5.836 10.477 1.00 98.25 193 SER A N 1
ATOM 1388 C CA . SER A 1 193 ? -24.074 -5.893 11.181 1.00 98.25 193 SER A CA 1
ATOM 1389 C C . SER A 1 193 ? -23.865 -5.920 12.697 1.00 98.25 193 SER A C 1
ATOM 1391 O O . SER A 1 193 ? -24.447 -5.114 13.432 1.00 98.25 193 SER A O 1
ATOM 1393 N N . ASP A 1 194 ? -22.960 -6.784 13.143 1.00 98.50 194 ASP A N 1
ATOM 1394 C CA . ASP A 1 194 ? -22.591 -6.986 14.543 1.00 98.50 194 ASP A CA 1
ATOM 1395 C C . ASP A 1 194 ? -22.018 -5.709 15.177 1.00 98.50 194 ASP A C 1
ATOM 1397 O O . ASP A 1 194 ? -22.522 -5.202 16.189 1.00 98.50 194 ASP A O 1
ATOM 1401 N N . ALA A 1 195 ? -21.021 -5.103 14.523 1.00 98.56 195 ALA A N 1
ATOM 1402 C CA . ALA A 1 195 ? -20.419 -3.846 14.956 1.00 98.56 195 ALA A CA 1
ATOM 1403 C C . ALA A 1 195 ? -21.439 -2.700 14.973 1.00 98.56 195 ALA A C 1
ATOM 1405 O O . ALA A 1 195 ? -21.462 -1.901 15.913 1.00 98.56 195 ALA A O 1
ATOM 1406 N N . THR A 1 196 ? -22.322 -2.624 13.975 1.00 98.75 196 THR A N 1
ATOM 1407 C CA . THR A 1 196 ? -23.381 -1.607 13.914 1.00 98.75 196 THR A CA 1
ATOM 1408 C C . THR A 1 196 ? -24.349 -1.739 15.088 1.00 98.75 196 THR A C 1
ATOM 1410 O O . THR A 1 196 ? -24.682 -0.737 15.733 1.00 98.75 196 THR A O 1
ATOM 1413 N N . ALA A 1 197 ? -24.781 -2.962 15.404 1.00 98.62 197 ALA A N 1
ATOM 1414 C CA . ALA A 1 197 ? -25.668 -3.230 16.528 1.00 98.62 197 ALA A CA 1
ATOM 1415 C C . ALA A 1 197 ? -25.014 -2.861 17.868 1.00 98.62 197 ALA A C 1
ATOM 1417 O O . ALA A 1 197 ? -25.636 -2.163 18.679 1.00 98.62 197 ALA A O 1
ATOM 1418 N N . PHE A 1 198 ? -23.746 -3.233 18.067 1.00 98.75 198 PHE A N 1
ATOM 1419 C CA . PHE A 1 198 ? -23.007 -2.900 19.282 1.00 98.75 198 PHE A CA 1
ATOM 1420 C C . PHE A 1 198 ? -22.774 -1.388 19.433 1.00 98.75 198 PHE A C 1
ATOM 1422 O O . PHE A 1 198 ? -23.057 -0.820 20.491 1.00 98.75 198 PHE A O 1
ATOM 1429 N N . ILE A 1 199 ? -22.341 -0.696 18.372 1.00 98.81 199 ILE A N 1
ATOM 1430 C CA . ILE A 1 199 ? -22.152 0.766 18.375 1.00 98.81 199 ILE A CA 1
ATOM 1431 C C . ILE A 1 199 ? -23.464 1.486 18.694 1.00 98.81 199 ILE A C 1
ATOM 1433 O O . ILE A 1 199 ? -23.473 2.450 19.466 1.00 98.81 199 ILE A O 1
ATOM 1437 N N . ARG A 1 200 ? -24.586 1.020 18.135 1.00 98.75 200 ARG A N 1
ATOM 1438 C CA . ARG A 1 200 ? -25.914 1.565 18.435 1.00 98.75 200 ARG A CA 1
ATOM 1439 C C . ARG A 1 200 ? -26.270 1.386 19.910 1.00 98.75 200 ARG A C 1
ATOM 1441 O O . ARG A 1 200 ? -26.688 2.358 20.535 1.00 98.75 200 ARG A O 1
ATOM 1448 N N . ALA A 1 201 ? -26.066 0.194 20.473 1.00 98.81 201 ALA A N 1
ATOM 1449 C CA . ALA A 1 201 ? -26.326 -0.072 21.888 1.00 98.81 201 ALA A CA 1
ATOM 1450 C C . ALA A 1 201 ? -25.465 0.808 22.809 1.00 98.81 201 ALA A C 1
ATOM 1452 O O . ALA A 1 201 ? -25.977 1.379 23.771 1.00 98.81 201 ALA A O 1
ATOM 1453 N N . MET A 1 202 ? -24.182 0.988 22.479 1.00 98.81 202 MET A N 1
ATOM 1454 C CA . MET A 1 202 ? -23.286 1.896 23.199 1.00 98.81 202 MET A CA 1
ATOM 1455 C C . MET A 1 202 ? -23.799 3.341 23.173 1.00 98.81 202 MET A C 1
ATOM 1457 O O . MET A 1 202 ? -23.928 3.971 24.222 1.00 98.81 202 MET A O 1
ATOM 1461 N N . ARG A 1 203 ? -24.152 3.860 21.991 1.00 98.62 203 ARG A N 1
ATOM 1462 C CA . ARG A 1 203 ? -24.663 5.233 21.843 1.00 98.62 203 ARG A CA 1
ATOM 1463 C C . ARG A 1 203 ? -25.969 5.455 22.606 1.00 98.62 203 ARG A C 1
ATOM 1465 O O . ARG A 1 203 ? -26.114 6.480 23.262 1.00 98.62 203 ARG A O 1
ATOM 1472 N N . GLN A 1 204 ? -26.886 4.487 22.577 1.00 98.56 204 GLN A N 1
ATOM 1473 C CA . GLN A 1 204 ? -28.136 4.535 23.348 1.00 98.56 204 GLN A CA 1
ATOM 1474 C C . GLN A 1 204 ? -27.899 4.549 24.866 1.00 98.56 204 GLN A C 1
ATOM 1476 O O . GLN A 1 204 ? -28.680 5.148 25.597 1.00 98.56 204 GLN A O 1
ATOM 1481 N N . ALA A 1 205 ? -26.809 3.938 25.336 1.00 98.44 205 ALA A N 1
ATOM 1482 C CA . ALA A 1 205 ? -26.398 3.950 26.739 1.00 98.44 205 ALA A CA 1
ATOM 1483 C C . ALA A 1 205 ? -25.648 5.232 27.160 1.00 98.44 205 ALA A C 1
ATOM 1485 O O . ALA A 1 205 ? -25.152 5.309 28.284 1.00 98.44 205 ALA A O 1
ATOM 1486 N N . GLY A 1 206 ? -25.519 6.225 26.271 1.00 98.44 206 GLY A N 1
ATOM 1487 C CA . GLY A 1 206 ? -24.775 7.459 26.533 1.00 98.44 206 GLY A CA 1
ATOM 1488 C C . GLY A 1 206 ? -23.254 7.322 26.394 1.00 98.44 206 GLY A C 1
ATOM 1489 O O . GLY A 1 206 ? -22.517 8.196 26.850 1.00 98.44 206 GLY A O 1
ATOM 1490 N N . ILE A 1 207 ? -22.763 6.246 25.769 1.00 98.69 207 ILE A N 1
ATOM 1491 C CA . ILE A 1 207 ? -21.338 6.075 25.468 1.00 98.69 207 ILE A CA 1
ATOM 1492 C C . ILE A 1 207 ? -20.999 6.832 24.181 1.00 98.69 207 ILE A C 1
ATOM 1494 O O . ILE A 1 207 ? -21.589 6.602 23.121 1.00 98.69 207 ILE A O 1
ATOM 1498 N N . LYS A 1 208 ? -19.983 7.697 24.246 1.00 98.69 208 LYS A N 1
ATOM 1499 C CA . LYS A 1 208 ? -19.374 8.296 23.057 1.00 98.69 208 LYS A CA 1
ATOM 1500 C C . LYS A 1 208 ? -18.490 7.258 22.375 1.00 98.69 208 LYS A C 1
ATOM 1502 O O . LYS A 1 208 ? -17.608 6.696 23.015 1.00 98.69 208 LYS A O 1
ATOM 1507 N N . VAL A 1 209 ? -18.695 7.049 21.075 1.00 98.62 209 VAL A N 1
ATOM 1508 C CA . VAL A 1 209 ? -17.922 6.107 20.250 1.00 98.62 209 VAL A CA 1
ATOM 1509 C C . VAL A 1 209 ? -17.282 6.859 19.086 1.00 98.62 209 VAL A C 1
ATOM 1511 O O . VAL A 1 209 ? -17.996 7.485 18.299 1.00 98.62 209 VAL A O 1
ATOM 1514 N N . THR A 1 210 ? -15.960 6.758 18.955 1.00 98.44 210 THR A N 1
ATOM 1515 C CA . THR A 1 210 ? -15.194 7.308 17.825 1.00 98.44 210 THR A CA 1
ATOM 1516 C C . THR A 1 210 ? -14.494 6.173 17.091 1.00 98.44 210 THR A C 1
ATOM 1518 O O . THR A 1 210 ? -13.704 5.462 17.707 1.00 98.44 210 THR A O 1
ATOM 1521 N N . VAL A 1 211 ? -14.763 6.024 15.792 1.00 98.31 211 VAL A N 1
ATOM 1522 C CA . VAL A 1 211 ? -14.129 5.016 14.928 1.00 98.31 211 VAL A CA 1
ATOM 1523 C C . VAL A 1 211 ? -12.853 5.587 14.315 1.00 98.31 211 VAL A C 1
ATOM 1525 O O . VAL A 1 211 ? -12.880 6.632 13.662 1.00 98.31 211 VAL A O 1
ATOM 1528 N N . HIS A 1 212 ? -11.740 4.889 14.520 1.00 96.44 212 HIS A N 1
ATOM 1529 C CA . HIS A 1 212 ? -10.402 5.279 14.069 1.00 96.44 212 HIS A CA 1
ATOM 1530 C C . HIS A 1 212 ? -9.959 4.517 12.823 1.00 96.44 212 HIS A C 1
ATOM 1532 O O . HIS A 1 212 ? -9.271 5.099 11.978 1.00 96.44 212 HIS A O 1
ATOM 1538 N N . ALA A 1 213 ? -10.377 3.254 12.693 1.00 96.56 213 ALA A N 1
ATOM 1539 C CA . ALA A 1 213 ? -10.069 2.396 11.556 1.00 96.56 213 ALA A CA 1
ATOM 1540 C C . ALA A 1 213 ? -11.109 1.281 11.380 1.00 96.56 213 ALA A C 1
ATOM 1542 O O . ALA A 1 213 ? -11.564 0.697 12.356 1.00 96.56 213 ALA A O 1
ATOM 1543 N N . THR A 1 214 ? -11.425 0.940 10.135 1.00 97.94 214 THR A N 1
ATOM 1544 C CA . THR A 1 214 ? -12.171 -0.266 9.751 1.00 97.94 214 THR A CA 1
ATOM 1545 C C . THR A 1 214 ? -11.357 -1.039 8.723 1.00 97.94 214 THR A C 1
ATOM 1547 O O . THR A 1 214 ? -10.513 -1.859 9.080 1.00 97.94 214 THR A O 1
ATOM 1550 N N . TYR A 1 215 ? -11.505 -0.724 7.440 1.00 97.31 215 TYR A N 1
ATOM 1551 C CA . TYR A 1 215 ? -10.745 -1.366 6.380 1.00 97.31 215 TYR A CA 1
ATOM 1552 C C . TYR A 1 215 ? -9.371 -0.719 6.191 1.00 97.31 215 TYR A C 1
ATOM 1554 O O . TYR A 1 215 ? -9.252 0.483 5.939 1.00 97.31 215 TYR A O 1
ATOM 1562 N N . ARG A 1 216 ? -8.319 -1.540 6.258 1.00 96.75 216 ARG A N 1
ATOM 1563 C CA . ARG A 1 216 ? -6.962 -1.168 5.843 1.00 96.75 216 ARG A CA 1
ATOM 1564 C C . ARG A 1 216 ? -6.703 -1.753 4.452 1.00 96.75 216 ARG A C 1
ATOM 1566 O O . ARG A 1 216 ? -6.570 -2.971 4.357 1.00 96.75 216 ARG A O 1
ATOM 1573 N N . PRO A 1 217 ? -6.580 -0.939 3.389 1.00 96.38 217 PRO A N 1
ATOM 1574 C CA . PRO A 1 217 ? -6.255 -1.465 2.067 1.00 96.38 217 PRO A CA 1
ATOM 1575 C C . PRO A 1 217 ? -4.941 -2.269 2.081 1.00 96.38 217 PRO A C 1
ATOM 1577 O O . PRO A 1 217 ? -3.984 -1.834 2.734 1.00 96.38 217 PRO A O 1
ATOM 1580 N N . PRO A 1 218 ? -4.838 -3.400 1.357 1.00 97.00 218 PRO A N 1
ATOM 1581 C CA . PRO A 1 218 ? -3.602 -4.176 1.244 1.00 97.00 218 PRO A CA 1
ATOM 1582 C C . PRO A 1 218 ? -2.392 -3.352 0.790 1.00 97.00 218 PRO A C 1
ATOM 1584 O O . PRO A 1 218 ? -1.293 -3.566 1.290 1.00 97.00 218 PRO A O 1
ATOM 1587 N N . GLN A 1 219 ? -2.593 -2.343 -0.062 1.00 97.38 219 GLN A N 1
ATOM 1588 C CA . GLN A 1 219 ? -1.553 -1.386 -0.452 1.00 97.38 219 GLN A CA 1
ATOM 1589 C C . GLN A 1 219 ? -0.992 -0.626 0.754 1.00 97.38 219 GLN A C 1
ATOM 1591 O O . GLN A 1 219 ? 0.219 -0.462 0.892 1.00 97.38 219 GLN A O 1
ATOM 1596 N N . ARG A 1 220 ? -1.866 -0.185 1.668 1.00 97.62 220 ARG A N 1
ATOM 1597 C CA . ARG A 1 220 ? -1.452 0.496 2.898 1.00 97.62 220 ARG A CA 1
ATOM 1598 C C . ARG A 1 220 ? -0.668 -0.453 3.799 1.00 97.62 220 ARG A C 1
ATOM 1600 O O . ARG A 1 220 ? 0.380 -0.066 4.305 1.00 97.62 220 ARG A O 1
ATOM 1607 N N . ALA A 1 221 ? -1.150 -1.685 3.978 1.00 97.44 221 ALA A N 1
ATOM 1608 C CA . ALA A 1 221 ? -0.455 -2.697 4.774 1.00 97.44 221 ALA A CA 1
ATOM 1609 C C . ALA A 1 221 ? 0.936 -3.018 4.201 1.00 97.44 221 ALA A C 1
ATOM 1611 O O . ALA A 1 221 ? 1.907 -3.038 4.952 1.00 97.44 221 ALA A O 1
ATOM 1612 N N . TYR A 1 222 ? 1.048 -3.161 2.877 1.00 98.12 222 TYR A N 1
ATOM 1613 C CA . TYR A 1 222 ? 2.313 -3.326 2.159 1.00 98.12 222 TYR A CA 1
ATOM 1614 C C . TYR A 1 222 ? 3.288 -2.171 2.431 1.00 98.12 222 TYR A C 1
ATOM 1616 O O . TYR A 1 222 ? 4.419 -2.402 2.862 1.00 98.12 222 TYR A O 1
ATOM 1624 N N . LEU A 1 223 ? 2.838 -0.923 2.260 1.00 98.38 223 LEU A N 1
ATOM 1625 C CA . LEU A 1 223 ? 3.670 0.259 2.497 1.00 98.38 223 LEU A CA 1
ATOM 1626 C C . LEU A 1 223 ? 4.121 0.361 3.960 1.00 98.38 223 LEU A C 1
ATOM 1628 O O . LEU A 1 223 ? 5.289 0.647 4.216 1.00 98.38 223 LEU A O 1
ATOM 1632 N N . MET A 1 224 ? 3.228 0.108 4.921 1.00 98.31 224 MET A N 1
ATOM 1633 C CA . MET A 1 224 ? 3.556 0.096 6.353 1.00 98.31 224 MET A CA 1
ATOM 1634 C C . MET A 1 224 ? 4.573 -1.003 6.693 1.00 98.31 224 MET A C 1
ATOM 1636 O O . MET A 1 224 ? 5.540 -0.749 7.405 1.00 98.31 224 MET A O 1
ATOM 1640 N N . HIS A 1 225 ? 4.375 -2.212 6.165 1.00 98.38 225 HIS A N 1
ATOM 1641 C CA . HIS A 1 225 ? 5.228 -3.370 6.420 1.00 98.38 225 HIS A CA 1
ATOM 1642 C C . HIS A 1 225 ? 6.660 -3.149 5.925 1.00 98.38 225 HIS A C 1
ATOM 1644 O O . HIS A 1 225 ? 7.615 -3.256 6.698 1.00 98.38 225 HIS A O 1
ATOM 1650 N N . TYR A 1 226 ? 6.817 -2.809 4.643 1.00 98.56 226 TYR A N 1
ATOM 1651 C CA . TYR A 1 226 ? 8.142 -2.706 4.036 1.00 98.56 226 TYR A CA 1
ATOM 1652 C C . TYR A 1 226 ? 8.869 -1.413 4.399 1.00 98.56 226 TYR A C 1
ATOM 1654 O O . TYR A 1 226 ? 10.084 -1.457 4.581 1.00 98.56 226 TYR A O 1
ATOM 1662 N N . SER A 1 227 ? 8.159 -0.299 4.628 1.00 98.44 227 SER A N 1
ATOM 1663 C CA . SER A 1 227 ? 8.806 0.895 5.194 1.00 98.44 227 SER A CA 1
ATOM 1664 C C . SER A 1 227 ? 9.385 0.612 6.581 1.00 98.44 227 SER A C 1
ATOM 1666 O O . SER A 1 227 ? 10.522 0.992 6.849 1.00 98.44 227 SER A O 1
ATOM 1668 N N . TRP A 1 228 ? 8.668 -0.129 7.433 1.00 98.56 228 TRP A N 1
ATOM 1669 C CA . TRP A 1 228 ? 9.181 -0.537 8.740 1.00 98.56 228 TRP A CA 1
ATOM 1670 C C . TRP A 1 228 ? 10.389 -1.475 8.623 1.00 98.56 228 TRP A C 1
ATOM 1672 O O . TRP A 1 228 ? 11.400 -1.251 9.291 1.00 98.56 228 TRP A O 1
ATOM 1682 N N . LEU A 1 229 ? 10.332 -2.493 7.753 1.00 98.44 229 LEU A N 1
ATOM 1683 C CA . LEU A 1 229 ? 11.458 -3.414 7.558 1.00 98.44 229 LEU A CA 1
ATOM 1684 C C . LEU A 1 229 ? 12.709 -2.695 7.045 1.00 98.44 229 LEU A C 1
ATOM 1686 O O . LEU A 1 229 ? 13.799 -2.956 7.555 1.00 98.44 229 LEU A O 1
ATOM 1690 N N . ILE A 1 230 ? 12.568 -1.781 6.081 1.00 98.25 230 ILE A N 1
ATOM 1691 C CA . ILE A 1 230 ? 13.691 -0.986 5.568 1.00 98.25 230 ILE A CA 1
ATOM 1692 C C . ILE A 1 230 ? 14.230 -0.060 6.662 1.00 98.25 230 ILE A C 1
ATOM 1694 O O . ILE A 1 230 ? 15.435 -0.035 6.905 1.00 98.25 230 ILE A O 1
ATOM 1698 N N . ALA A 1 231 ? 13.354 0.674 7.355 1.00 98.12 231 ALA A N 1
ATOM 1699 C CA . ALA A 1 231 ? 13.748 1.620 8.398 1.00 98.12 231 ALA A CA 1
ATOM 1700 C C . ALA A 1 231 ? 14.525 0.936 9.536 1.00 98.12 231 ALA A C 1
ATOM 1702 O O . ALA A 1 231 ? 15.530 1.456 10.019 1.00 98.12 231 ALA A O 1
ATOM 1703 N N . LYS A 1 232 ? 14.112 -0.281 9.915 1.00 96.81 232 LYS A N 1
ATOM 1704 C CA . LYS A 1 232 ? 14.799 -1.120 10.909 1.00 96.81 232 LYS A CA 1
ATOM 1705 C C . LYS A 1 232 ? 15.954 -1.945 10.321 1.00 96.81 232 LYS A C 1
ATOM 1707 O O . LYS A 1 232 ? 16.512 -2.779 11.029 1.00 96.81 232 LYS A O 1
ATOM 1712 N N . ARG A 1 233 ? 16.311 -1.734 9.045 1.00 97.06 233 ARG A N 1
ATOM 1713 C CA . ARG A 1 233 ? 17.379 -2.441 8.309 1.00 97.06 233 ARG A CA 1
ATOM 1714 C C . ARG A 1 233 ? 17.246 -3.968 8.336 1.00 97.06 233 ARG A C 1
ATOM 1716 O O . ARG A 1 233 ? 18.238 -4.689 8.339 1.00 97.06 233 ARG A O 1
ATOM 1723 N N . ARG A 1 234 ? 16.010 -4.467 8.362 1.00 97.38 234 ARG A N 1
ATOM 1724 C CA . ARG A 1 234 ? 15.683 -5.903 8.341 1.00 97.38 234 ARG A CA 1
ATOM 1725 C C . ARG A 1 234 ? 15.465 -6.441 6.927 1.00 97.38 234 ARG A C 1
ATOM 1727 O O . ARG A 1 234 ? 15.363 -7.649 6.755 1.00 97.38 234 ARG A O 1
ATOM 1734 N N . ILE A 1 235 ? 15.395 -5.558 5.932 1.00 97.31 235 ILE A N 1
ATOM 1735 C CA . ILE A 1 235 ? 15.404 -5.895 4.508 1.00 97.31 235 ILE A CA 1
ATOM 1736 C C . ILE A 1 235 ? 16.209 -4.835 3.745 1.00 97.31 235 ILE A C 1
ATOM 1738 O O . ILE A 1 235 ? 16.157 -3.652 4.093 1.00 97.31 235 ILE A O 1
ATOM 1742 N N . ASN A 1 236 ? 16.958 -5.248 2.720 1.00 93.50 236 ASN A N 1
ATOM 1743 C CA . ASN A 1 236 ? 17.545 -4.314 1.755 1.00 93.50 236 ASN A CA 1
ATOM 1744 C C . ASN A 1 236 ? 16.401 -3.728 0.893 1.00 93.50 236 ASN A C 1
ATOM 1746 O O . ASN A 1 236 ? 15.578 -4.515 0.420 1.00 93.50 236 ASN A O 1
ATOM 1750 N N . PRO A 1 237 ? 16.320 -2.398 0.679 1.00 92.56 237 PRO A N 1
ATOM 1751 C CA . PRO A 1 237 ? 15.363 -1.775 -0.242 1.00 92.56 237 PRO A CA 1
ATOM 1752 C C . PRO A 1 237 ? 15.255 -2.437 -1.624 1.00 92.56 237 PRO A C 1
ATOM 1754 O O . PRO A 1 237 ? 14.157 -2.500 -2.169 1.00 92.56 237 PRO A O 1
ATOM 1757 N N . GLU A 1 238 ? 16.359 -2.960 -2.164 1.00 87.69 238 GLU A N 1
ATOM 1758 C CA . GLU A 1 238 ? 16.407 -3.672 -3.456 1.00 87.69 238 GLU A CA 1
ATOM 1759 C C . GLU A 1 238 ? 15.669 -5.018 -3.424 1.00 87.69 238 GLU A C 1
ATOM 1761 O O . GLU A 1 238 ? 15.205 -5.505 -4.449 1.00 87.69 238 GLU A O 1
ATOM 1766 N N . ASN A 1 239 ? 15.528 -5.607 -2.236 1.00 90.62 239 ASN A N 1
ATOM 1767 C CA . ASN A 1 239 ? 14.936 -6.926 -2.037 1.00 90.62 239 ASN A CA 1
ATOM 1768 C C . ASN A 1 239 ? 13.465 -6.855 -1.613 1.00 90.62 239 ASN A C 1
ATOM 1770 O O . ASN A 1 239 ? 12.884 -7.888 -1.274 1.00 90.62 239 ASN A O 1
ATOM 1774 N N . VAL A 1 240 ? 12.856 -5.664 -1.573 1.00 93.12 240 VAL A N 1
ATOM 1775 C CA . VAL A 1 240 ? 11.425 -5.559 -1.284 1.00 93.12 240 VAL A CA 1
ATOM 1776 C C . VAL A 1 240 ? 10.636 -6.172 -2.445 1.00 93.12 240 VAL A C 1
ATOM 1778 O O . VAL A 1 240 ? 10.743 -5.685 -3.570 1.00 93.12 240 VAL A O 1
ATOM 1781 N N . PRO A 1 241 ? 9.817 -7.211 -2.200 1.00 91.06 241 PRO A N 1
ATOM 1782 C CA . PRO A 1 241 ? 8.979 -7.790 -3.240 1.00 91.06 241 PRO A CA 1
ATOM 1783 C C . PRO A 1 241 ? 8.017 -6.749 -3.803 1.00 91.06 241 PRO A C 1
ATOM 1785 O O . PRO A 1 241 ? 7.389 -6.029 -3.033 1.00 91.06 241 PRO A O 1
ATOM 1788 N N . ALA A 1 242 ? 7.838 -6.713 -5.123 1.00 86.62 242 ALA A N 1
ATOM 1789 C CA . ALA A 1 242 ? 6.830 -5.859 -5.743 1.00 86.62 242 ALA A CA 1
ATOM 1790 C C . ALA A 1 242 ? 5.422 -6.173 -5.203 1.00 86.62 242 ALA A C 1
ATOM 1792 O O . ALA A 1 242 ? 5.069 -7.336 -4.967 1.00 86.62 242 ALA A O 1
ATOM 1793 N N . PHE A 1 243 ? 4.596 -5.137 -5.038 1.00 92.50 243 PHE A N 1
ATOM 1794 C CA . PHE A 1 243 ? 3.198 -5.323 -4.663 1.00 92.50 243 PHE A CA 1
ATOM 1795 C C . PHE A 1 243 ? 2.445 -6.052 -5.780 1.00 92.50 243 PHE A C 1
ATOM 1797 O O . PHE A 1 243 ? 2.505 -5.652 -6.941 1.00 92.50 243 PHE A O 1
ATOM 1804 N N . LYS A 1 244 ? 1.704 -7.103 -5.421 1.00 90.38 244 LYS A N 1
ATOM 1805 C CA . LYS A 1 244 ? 0.891 -7.887 -6.357 1.00 90.38 244 LYS A CA 1
ATOM 1806 C C . LYS A 1 244 ? -0.586 -7.509 -6.191 1.00 90.38 244 LYS A C 1
ATOM 1808 O O . LYS A 1 244 ? -1.219 -8.020 -5.265 1.00 90.38 244 LYS A O 1
ATOM 1813 N N . PRO A 1 245 ? -1.139 -6.610 -7.027 1.00 90.50 245 PRO A N 1
ATOM 1814 C CA . PRO A 1 245 ? -2.551 -6.259 -6.949 1.00 90.50 245 PRO A CA 1
ATOM 1815 C C . PRO A 1 245 ? -3.432 -7.462 -7.298 1.00 90.50 245 PRO A C 1
ATOM 1817 O O . PRO A 1 245 ? -3.101 -8.277 -8.157 1.00 90.50 245 PRO A O 1
ATOM 1820 N N . THR A 1 246 ? -4.585 -7.552 -6.644 1.00 90.88 246 THR A N 1
ATOM 1821 C CA . THR A 1 246 ? -5.633 -8.541 -6.929 1.00 90.88 246 THR A CA 1
ATOM 1822 C C . THR A 1 246 ? -6.953 -7.840 -7.240 1.00 90.88 246 THR A C 1
ATOM 1824 O O . THR A 1 246 ? -7.274 -6.796 -6.663 1.00 90.88 246 THR A O 1
ATOM 1827 N N . GLY A 1 247 ? -7.739 -8.401 -8.162 1.00 90.81 247 GLY A N 1
ATOM 1828 C CA . GLY A 1 247 ? -9.023 -7.826 -8.568 1.00 90.81 247 GLY A CA 1
ATOM 1829 C C . GLY A 1 247 ? -8.885 -6.378 -9.052 1.00 90.81 247 GLY A C 1
ATOM 1830 O O . GLY A 1 247 ? -8.166 -6.104 -10.004 1.00 90.81 247 GLY A O 1
ATOM 1831 N N . ARG A 1 248 ? -9.577 -5.445 -8.384 1.00 89.00 248 ARG A N 1
ATOM 1832 C CA . ARG A 1 248 ? -9.578 -4.004 -8.714 1.00 89.00 248 ARG A CA 1
ATOM 1833 C C . ARG A 1 248 ? -8.587 -3.176 -7.885 1.00 89.00 248 ARG A C 1
ATOM 1835 O O . ARG A 1 248 ? -8.732 -1.960 -7.783 1.00 89.00 248 ARG A O 1
ATOM 1842 N N . GLN A 1 249 ? -7.621 -3.815 -7.228 1.00 92.25 249 GLN A N 1
ATOM 1843 C CA . GLN A 1 249 ? -6.600 -3.100 -6.466 1.00 92.25 249 GLN A CA 1
ATOM 1844 C C . GLN A 1 249 ? -5.701 -2.288 -7.399 1.00 92.25 249 GLN A C 1
ATOM 1846 O O . GLN A 1 249 ? -5.177 -2.805 -8.378 1.00 92.25 249 GLN A O 1
ATOM 1851 N N . GLN A 1 250 ? -5.485 -1.021 -7.052 1.00 90.56 250 GLN A N 1
ATOM 1852 C CA . GLN A 1 250 ? -4.453 -0.204 -7.684 1.00 90.56 250 GLN A CA 1
ATOM 1853 C C . GLN A 1 250 ? -3.061 -0.740 -7.326 1.00 90.56 250 GLN A C 1
ATOM 1855 O O . GLN A 1 250 ? -2.851 -1.196 -6.195 1.00 90.56 250 GLN A O 1
ATOM 1860 N N . SER A 1 251 ? -2.128 -0.658 -8.275 1.00 89.69 251 SER A N 1
ATOM 1861 C CA . SER A 1 251 ? -0.715 -0.988 -8.075 1.00 89.69 251 SER A CA 1
ATOM 1862 C C . SER A 1 251 ? -0.038 -0.052 -7.069 1.00 89.69 251 SER A C 1
ATOM 1864 O O . SER A 1 251 ? -0.513 1.051 -6.788 1.00 89.69 251 SER A O 1
ATOM 1866 N N . VAL A 1 252 ? 1.096 -0.497 -6.525 1.00 92.06 252 VAL A N 1
ATOM 1867 C CA . VAL A 1 252 ? 1.969 0.313 -5.669 1.00 92.06 252 VAL A CA 1
ATOM 1868 C C . VAL A 1 252 ? 3.337 0.405 -6.334 1.00 92.06 252 VAL A C 1
ATOM 1870 O O . VAL A 1 252 ? 4.250 -0.351 -6.007 1.00 92.06 252 VAL A O 1
ATOM 1873 N N . ASP A 1 253 ? 3.472 1.354 -7.256 1.00 87.62 253 ASP A N 1
ATOM 1874 C CA . ASP A 1 253 ? 4.698 1.581 -8.036 1.00 87.62 253 ASP A CA 1
ATOM 1875 C C . ASP A 1 253 ? 5.693 2.448 -7.245 1.00 87.62 253 ASP A C 1
ATOM 1877 O O . ASP A 1 253 ? 6.129 3.515 -7.680 1.00 87.62 253 ASP A O 1
ATOM 1881 N N . ILE A 1 254 ? 5.961 2.034 -6.004 1.00 91.56 254 ILE A N 1
ATOM 1882 C CA . ILE A 1 254 ? 6.861 2.727 -5.085 1.00 91.56 254 ILE A CA 1
ATOM 1883 C C . ILE A 1 254 ? 8.309 2.338 -5.341 1.00 91.56 254 ILE A C 1
ATOM 1885 O O . ILE A 1 254 ? 8.660 1.165 -5.448 1.00 91.56 254 ILE A O 1
ATOM 1889 N N . CYS A 1 255 ? 9.166 3.346 -5.311 1.00 90.44 255 CYS A N 1
ATOM 1890 C CA . CYS A 1 255 ? 10.601 3.178 -5.344 1.00 90.44 255 CYS A CA 1
ATOM 1891 C C . CYS A 1 255 ? 11.206 3.222 -3.954 1.00 90.44 255 CYS A C 1
ATOM 1893 O O . CYS A 1 255 ? 11.396 4.290 -3.363 1.00 90.44 255 CYS A O 1
ATOM 1895 N N . TRP A 1 256 ? 11.530 2.045 -3.437 1.00 93.06 256 TRP A N 1
ATOM 1896 C CA . TRP A 1 256 ? 12.214 1.909 -2.157 1.00 93.06 256 TRP A CA 1
ATOM 1897 C C . TRP A 1 256 ? 13.674 2.354 -2.225 1.00 93.06 256 TRP A C 1
ATOM 1899 O O . TRP A 1 256 ? 14.165 2.965 -1.278 1.00 93.06 256 TRP A O 1
ATOM 1909 N N . VAL A 1 257 ? 14.340 2.084 -3.349 1.00 89.81 257 VAL A N 1
ATOM 1910 C CA . VAL A 1 257 ? 15.744 2.426 -3.581 1.00 89.81 257 VAL A CA 1
ATOM 1911 C C . VAL A 1 257 ? 15.864 3.893 -3.983 1.00 89.81 257 VAL A C 1
ATOM 1913 O O . VAL A 1 257 ? 15.248 4.349 -4.945 1.00 89.81 257 VAL A O 1
ATOM 1916 N N . ARG A 1 258 ? 16.688 4.636 -3.249 1.00 87.38 258 ARG A N 1
ATOM 1917 C CA . ARG A 1 258 ? 17.217 5.937 -3.660 1.00 87.38 258 ARG A CA 1
ATOM 1918 C C . ARG A 1 258 ? 18.568 5.713 -4.324 1.00 87.38 258 ARG A C 1
ATOM 1920 O O . ARG A 1 258 ? 19.349 4.901 -3.841 1.00 87.38 258 ARG A O 1
ATOM 1927 N N . VAL A 1 259 ? 18.844 6.432 -5.406 1.00 80.56 259 VAL A N 1
ATOM 1928 C CA . VAL A 1 259 ? 20.101 6.329 -6.157 1.00 80.56 259 VAL A CA 1
ATOM 1929 C C . VAL A 1 259 ? 20.833 7.663 -6.084 1.00 80.56 259 VAL A C 1
ATOM 1931 O O . VAL A 1 259 ? 20.219 8.721 -6.219 1.00 80.56 259 VAL A O 1
ATOM 1934 N N . LYS A 1 260 ? 22.147 7.602 -5.877 1.00 78.00 260 LYS A N 1
ATOM 1935 C CA . LYS A 1 260 ? 23.070 8.732 -5.946 1.00 78.00 260 LYS A CA 1
ATOM 1936 C C . LYS A 1 260 ? 24.296 8.300 -6.748 1.00 78.00 260 LYS A C 1
ATOM 1938 O O . LYS A 1 260 ? 24.864 7.246 -6.477 1.00 78.00 260 LYS A O 1
ATOM 1943 N N . ASP A 1 261 ? 24.673 9.086 -7.754 1.00 74.62 261 ASP A N 1
ATOM 1944 C CA . ASP A 1 261 ? 25.833 8.820 -8.620 1.00 74.62 261 ASP A CA 1
ATOM 1945 C C . ASP A 1 261 ? 25.820 7.407 -9.248 1.00 74.62 261 ASP A C 1
ATOM 1947 O O . ASP A 1 261 ? 26.832 6.706 -9.290 1.00 74.62 261 ASP A O 1
ATOM 1951 N N . GLY A 1 262 ? 24.638 6.954 -9.689 1.00 66.25 262 GLY A N 1
ATOM 1952 C CA . GLY A 1 262 ? 24.442 5.636 -10.310 1.00 66.25 262 GLY A CA 1
ATOM 1953 C C . GLY A 1 262 ? 24.530 4.446 -9.346 1.00 66.25 262 GLY A C 1
ATOM 1954 O O . GLY A 1 262 ? 24.547 3.301 -9.792 1.00 66.25 262 GLY A O 1
ATOM 1955 N N . LYS A 1 263 ? 24.591 4.689 -8.032 1.00 71.19 263 LYS A N 1
ATOM 1956 C CA . LYS A 1 263 ? 24.651 3.651 -6.995 1.00 71.19 263 LYS A CA 1
ATOM 1957 C C . LYS A 1 263 ? 23.527 3.811 -5.984 1.00 71.19 263 LYS A C 1
ATOM 1959 O O . LYS A 1 263 ? 23.060 4.918 -5.723 1.00 71.19 263 LYS A O 1
ATOM 1964 N N . THR A 1 264 ? 23.126 2.704 -5.371 1.00 82.31 264 THR A N 1
ATOM 1965 C CA . THR A 1 264 ? 22.153 2.708 -4.279 1.00 82.31 264 THR A CA 1
ATOM 1966 C C . THR A 1 264 ? 22.644 3.562 -3.109 1.00 82.31 264 THR A C 1
ATOM 1968 O O . THR A 1 264 ? 23.667 3.282 -2.485 1.00 82.31 264 THR A O 1
ATOM 1971 N N . ASP A 1 265 ? 21.869 4.590 -2.777 1.00 90.38 265 ASP A N 1
ATOM 1972 C CA . ASP A 1 265 ? 21.991 5.369 -1.553 1.00 90.38 265 ASP A CA 1
ATOM 1973 C C . ASP A 1 265 ? 21.129 4.713 -0.469 1.00 90.38 265 ASP A C 1
ATOM 1975 O O . ASP A 1 265 ? 19.949 5.029 -0.251 1.00 90.38 265 ASP A O 1
ATOM 1979 N N . LEU A 1 266 ? 21.729 3.734 0.210 1.00 93.19 266 LEU A N 1
ATOM 1980 C CA . LEU A 1 266 ? 21.062 2.998 1.278 1.00 93.19 266 LEU A CA 1
ATOM 1981 C C . LEU A 1 266 ? 20.642 3.925 2.429 1.00 93.19 266 LEU A C 1
ATOM 1983 O O . LEU A 1 266 ? 19.578 3.728 3.015 1.00 93.19 266 LEU A O 1
ATOM 1987 N N . ALA A 1 267 ? 21.444 4.944 2.751 1.00 96.62 267 ALA A N 1
ATOM 1988 C CA . ALA A 1 267 ? 21.140 5.869 3.838 1.00 96.62 267 ALA A CA 1
ATOM 1989 C C . ALA A 1 267 ? 19.893 6.706 3.519 1.00 96.62 267 ALA A C 1
ATOM 1991 O O . ALA A 1 267 ? 18.984 6.785 4.349 1.00 96.62 267 ALA A O 1
ATOM 1992 N N . ALA A 1 268 ? 19.803 7.254 2.304 1.00 95.62 268 ALA A N 1
ATOM 1993 C CA . ALA A 1 268 ? 18.624 7.985 1.850 1.00 95.62 268 ALA A CA 1
ATOM 1994 C C . ALA A 1 268 ? 17.382 7.084 1.751 1.00 95.62 268 ALA A C 1
ATOM 1996 O O . ALA A 1 268 ? 16.287 7.504 2.127 1.00 95.62 268 ALA A O 1
ATOM 1997 N N . SER A 1 269 ? 17.544 5.832 1.313 1.00 95.69 269 SER A N 1
ATOM 1998 C CA . SER A 1 269 ? 16.457 4.840 1.259 1.00 95.69 269 SER A CA 1
ATOM 1999 C C . SER A 1 269 ? 15.889 4.540 2.651 1.00 95.69 269 SER A C 1
ATOM 2001 O O . SER A 1 269 ? 14.676 4.581 2.864 1.00 95.69 269 SER A O 1
ATOM 2003 N N . VAL A 1 270 ? 16.768 4.316 3.634 1.00 98.31 270 VAL A N 1
ATOM 2004 C CA . VAL A 1 270 ? 16.385 4.096 5.037 1.00 98.31 270 VAL A CA 1
ATOM 2005 C C . VAL A 1 270 ? 15.722 5.338 5.634 1.00 98.31 270 VAL A C 1
ATOM 2007 O O . VAL A 1 270 ? 14.693 5.215 6.296 1.00 98.31 270 VAL A O 1
ATOM 2010 N N . ALA A 1 271 ? 16.251 6.537 5.375 1.00 98.38 271 ALA A N 1
ATOM 2011 C CA . ALA A 1 271 ? 15.668 7.787 5.866 1.00 98.38 271 ALA A CA 1
ATOM 2012 C C . ALA A 1 271 ? 14.269 8.058 5.277 1.00 98.38 271 ALA A C 1
ATOM 2014 O O . ALA A 1 271 ? 13.350 8.470 5.994 1.00 98.38 271 ALA A O 1
ATOM 2015 N N . ALA A 1 272 ? 14.075 7.777 3.986 1.00 97.38 272 ALA A N 1
ATOM 2016 C CA . ALA A 1 272 ? 12.781 7.887 3.321 1.00 97.38 272 ALA A CA 1
ATOM 2017 C C . ALA A 1 272 ? 11.754 6.905 3.907 1.00 97.38 272 ALA A C 1
ATOM 2019 O O . ALA A 1 272 ? 10.629 7.299 4.230 1.00 97.38 272 ALA A O 1
ATOM 2020 N N . ALA A 1 273 ? 12.154 5.649 4.120 1.00 98.19 273 ALA A N 1
ATOM 2021 C CA . ALA A 1 273 ? 11.319 4.644 4.764 1.00 98.19 273 ALA A CA 1
ATOM 2022 C C . ALA A 1 273 ? 10.978 5.020 6.216 1.00 98.19 273 ALA A C 1
ATOM 2024 O O . ALA A 1 273 ? 9.817 4.936 6.611 1.00 98.19 273 ALA A O 1
ATOM 2025 N N . GLN A 1 274 ? 11.940 5.527 6.993 1.00 98.44 274 GLN A N 1
ATOM 2026 C CA . GLN A 1 274 ? 11.689 6.019 8.352 1.00 98.44 274 GLN A CA 1
ATOM 2027 C C . GLN A 1 274 ? 10.698 7.192 8.358 1.00 98.44 274 GLN A C 1
ATOM 2029 O O . GLN A 1 274 ? 9.821 7.262 9.217 1.00 98.44 274 GLN A O 1
ATOM 2034 N N . SER A 1 275 ? 10.775 8.083 7.369 1.00 98.19 275 SER A N 1
ATOM 2035 C CA . SER A 1 275 ? 9.803 9.172 7.222 1.00 98.19 275 SER A CA 1
ATOM 2036 C C . SER A 1 275 ? 8.389 8.645 6.954 1.00 98.19 275 SER A C 1
ATOM 2038 O O . SER A 1 275 ? 7.419 9.208 7.458 1.00 98.19 275 SER A O 1
ATOM 2040 N N . MET A 1 276 ? 8.255 7.539 6.215 1.00 98.38 276 MET A N 1
ATOM 2041 C CA . MET A 1 276 ? 6.971 6.851 6.045 1.00 98.38 276 MET A CA 1
ATOM 2042 C C . MET A 1 276 ? 6.490 6.200 7.342 1.00 98.38 276 MET A C 1
ATOM 2044 O O . MET A 1 276 ? 5.317 6.339 7.666 1.00 98.38 276 MET A O 1
ATOM 2048 N N . VAL A 1 277 ? 7.371 5.535 8.100 1.00 98.25 277 VAL A N 1
ATOM 2049 C CA . VAL A 1 277 ? 7.041 4.945 9.413 1.00 98.25 277 VAL A CA 1
ATOM 2050 C C . VAL A 1 277 ? 6.457 6.006 10.347 1.00 98.25 277 VAL A C 1
ATOM 2052 O O . VAL A 1 277 ? 5.385 5.800 10.920 1.00 98.25 277 VAL A O 1
ATOM 2055 N N . ASN A 1 278 ? 7.108 7.171 10.415 1.00 97.38 278 ASN A N 1
ATOM 2056 C CA . ASN A 1 278 ? 6.648 8.313 11.203 1.00 97.38 278 ASN A CA 1
ATOM 2057 C C . ASN A 1 278 ? 5.294 8.835 10.698 1.00 97.38 278 ASN A C 1
ATOM 2059 O O . ASN A 1 278 ? 4.372 9.025 11.486 1.00 97.38 278 ASN A O 1
ATOM 2063 N N . ALA A 1 279 ? 5.146 9.026 9.383 1.00 97.12 279 ALA A N 1
ATOM 2064 C CA . ALA A 1 279 ? 3.910 9.527 8.777 1.00 97.12 279 ALA A CA 1
ATOM 2065 C C . ALA A 1 279 ? 2.729 8.543 8.897 1.00 97.12 279 ALA A C 1
ATOM 2067 O O . ALA A 1 279 ? 1.576 8.962 8.972 1.00 97.12 279 ALA A O 1
ATOM 2068 N N . PHE A 1 280 ? 2.995 7.237 8.961 1.00 95.50 280 PHE A N 1
ATOM 2069 C CA . PHE A 1 280 ? 1.983 6.229 9.268 1.00 95.50 280 PHE A CA 1
ATOM 2070 C C . PHE A 1 280 ? 1.605 6.176 10.753 1.00 95.50 280 PHE A C 1
ATOM 2072 O O . PHE A 1 280 ? 0.607 5.531 11.077 1.00 95.50 280 PHE A O 1
ATOM 2079 N N . GLY A 1 281 ? 2.372 6.822 11.638 1.00 93.75 281 GLY A N 1
ATOM 2080 C CA . GLY A 1 281 ? 2.182 6.739 13.085 1.00 93.75 281 GLY A CA 1
ATOM 2081 C C . GLY A 1 281 ? 2.444 5.335 13.633 1.00 93.75 281 GLY A C 1
ATOM 2082 O O . GLY A 1 281 ? 1.771 4.910 14.568 1.00 93.75 281 GLY A O 1
ATOM 2083 N N . ILE A 1 282 ? 3.363 4.583 13.017 1.00 92.38 282 ILE A N 1
ATOM 2084 C CA . ILE A 1 282 ? 3.745 3.259 13.519 1.00 92.38 282 ILE A CA 1
ATOM 2085 C C . ILE A 1 282 ? 4.561 3.453 14.796 1.00 92.38 282 ILE A C 1
ATOM 2087 O O . ILE A 1 282 ? 5.518 4.227 14.807 1.00 92.38 282 ILE A O 1
ATOM 2091 N N . ASP A 1 283 ? 4.188 2.727 15.848 1.00 87.44 283 ASP A N 1
ATOM 2092 C CA . ASP A 1 283 ? 4.865 2.771 17.142 1.00 87.44 283 ASP A CA 1
ATOM 2093 C C . ASP A 1 283 ? 6.382 2.508 16.982 1.00 87.44 283 ASP A C 1
ATOM 2095 O O . ASP A 1 283 ? 6.772 1.475 16.416 1.00 87.44 283 ASP A O 1
ATOM 2099 N N . PRO A 1 284 ? 7.258 3.427 17.440 1.00 84.38 284 PRO A N 1
ATOM 2100 C CA . PRO A 1 284 ? 8.706 3.261 17.338 1.00 84.38 284 PRO A CA 1
ATOM 2101 C C . PRO A 1 284 ? 9.241 2.038 18.101 1.00 84.38 284 PRO A C 1
ATOM 2103 O O . PRO A 1 284 ? 10.288 1.500 17.704 1.00 84.38 284 PRO A O 1
ATOM 2106 N N . GLU A 1 285 ? 8.534 1.592 19.145 1.00 87.12 285 GLU A N 1
ATOM 2107 C CA . GLU A 1 285 ? 8.874 0.444 19.996 1.00 87.12 285 GLU A CA 1
ATOM 2108 C C . GLU A 1 285 ? 8.378 -0.891 19.429 1.00 87.12 285 GLU A C 1
ATOM 2110 O O . GLU A 1 285 ? 8.766 -1.956 19.916 1.00 87.12 285 GLU A O 1
ATOM 2115 N N . LEU A 1 286 ? 7.562 -0.867 18.369 1.00 88.31 286 LEU A N 1
ATOM 2116 C CA . LEU A 1 286 ? 7.080 -2.078 17.719 1.00 88.31 286 LEU A CA 1
ATOM 2117 C C . LEU A 1 286 ? 8.271 -2.946 17.279 1.00 88.31 286 LEU A C 1
ATOM 2119 O O . LEU A 1 286 ? 9.162 -2.475 16.571 1.00 88.31 286 LEU A O 1
ATOM 2123 N N . THR A 1 287 ? 8.288 -4.218 17.689 1.00 90.69 287 THR A N 1
ATOM 2124 C CA . THR A 1 287 ? 9.399 -5.165 17.449 1.00 90.69 287 THR A CA 1
ATOM 2125 C C . THR A 1 287 ? 9.172 -6.095 16.252 1.00 90.69 287 THR A C 1
ATOM 2127 O O . THR A 1 287 ? 10.101 -6.755 15.770 1.00 90.69 287 THR A O 1
ATOM 2130 N N . VAL A 1 288 ? 7.943 -6.129 15.740 1.00 91.75 288 VAL A N 1
ATOM 2131 C CA . VAL A 1 288 ? 7.515 -6.914 14.578 1.00 91.75 288 VAL A CA 1
ATOM 2132 C C . VAL A 1 288 ? 6.957 -5.984 13.507 1.00 91.75 288 VAL A C 1
ATOM 2134 O O . VAL A 1 288 ? 6.334 -4.978 13.822 1.00 91.75 288 VAL A O 1
ATOM 2137 N N . ALA A 1 289 ? 7.167 -6.299 12.231 1.00 93.62 289 ALA A N 1
ATOM 2138 C CA . ALA A 1 289 ? 6.619 -5.469 11.164 1.00 93.62 289 ALA A CA 1
ATOM 2139 C C . ALA A 1 289 ? 5.079 -5.466 11.221 1.00 93.62 289 ALA A C 1
ATOM 2141 O O . ALA A 1 289 ? 4.489 -6.512 11.518 1.00 93.62 289 ALA A O 1
ATOM 2142 N N . PRO A 1 290 ? 4.408 -4.346 10.885 1.00 95.06 290 PRO A N 1
ATOM 214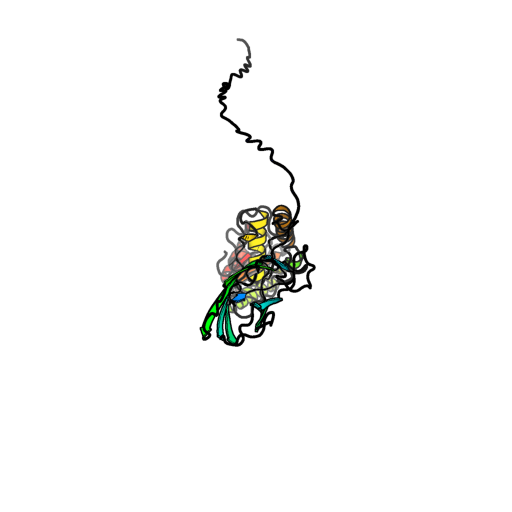3 C CA . PRO A 1 290 ? 2.968 -4.348 10.656 1.00 95.06 290 PRO A CA 1
ATOM 2144 C C . PRO A 1 290 ? 2.579 -5.488 9.711 1.00 95.06 290 PRO A C 1
ATOM 2146 O O . PRO A 1 290 ? 3.216 -5.678 8.676 1.00 95.06 290 PRO A O 1
ATOM 2149 N N . ALA A 1 291 ? 1.566 -6.274 10.065 1.00 94.62 291 ALA A N 1
ATOM 2150 C CA . ALA A 1 291 ? 1.216 -7.456 9.286 1.00 94.62 291 ALA A CA 1
ATOM 2151 C C . ALA A 1 291 ? 0.692 -7.083 7.887 1.00 94.62 291 ALA A C 1
ATOM 2153 O O . ALA A 1 291 ? -0.137 -6.179 7.749 1.00 94.62 291 ALA A O 1
ATOM 2154 N N . LEU A 1 292 ? 1.137 -7.820 6.861 1.00 95.38 292 LEU A N 1
ATOM 2155 C CA . LEU A 1 292 ? 0.597 -7.724 5.495 1.00 95.38 292 LEU A CA 1
ATOM 2156 C C . LEU A 1 292 ? -0.861 -8.190 5.430 1.00 95.38 292 LEU A C 1
ATOM 2158 O O . LEU A 1 292 ? -1.649 -7.681 4.637 1.00 95.38 292 LEU A O 1
ATOM 2162 N N . THR A 1 293 ? -1.215 -9.146 6.286 1.00 93.19 293 THR A N 1
ATOM 2163 C CA . THR A 1 293 ? -2.574 -9.647 6.461 1.00 93.19 293 THR A CA 1
ATOM 2164 C C . THR A 1 293 ? -2.955 -9.522 7.927 1.00 93.19 293 THR A C 1
ATOM 2166 O O . THR A 1 293 ? -2.316 -10.094 8.804 1.00 93.19 293 THR A O 1
ATOM 2169 N N . SER A 1 294 ? -3.999 -8.748 8.185 1.00 92.75 294 SER A N 1
ATOM 2170 C CA . SER A 1 294 ? -4.606 -8.545 9.496 1.00 92.75 294 SER A CA 1
ATOM 2171 C C . SER A 1 294 ? -6.131 -8.578 9.397 1.00 92.75 294 SER A C 1
ATOM 2173 O O . SER A 1 294 ? -6.710 -8.561 8.301 1.00 92.75 294 SER A O 1
ATOM 2175 N N . ARG A 1 295 ? -6.804 -8.548 10.549 1.00 96.06 295 ARG A N 1
ATOM 2176 C CA . ARG A 1 295 ? -8.263 -8.407 10.606 1.00 96.06 295 ARG A CA 1
ATOM 2177 C C . ARG A 1 295 ? -8.754 -7.117 9.930 1.00 96.06 295 ARG A C 1
ATOM 2179 O O . ARG A 1 295 ? -9.751 -7.152 9.222 1.00 96.06 295 ARG A O 1
ATOM 2186 N N . HIS A 1 296 ? -8.003 -6.013 9.985 1.00 96.75 296 HIS A N 1
ATOM 2187 C CA . HIS A 1 296 ? -8.355 -4.798 9.230 1.00 96.75 296 HIS A CA 1
ATOM 2188 C C . HIS A 1 296 ? -8.263 -4.979 7.711 1.00 96.75 296 HIS A C 1
ATOM 2190 O O . HIS A 1 296 ? -9.097 -4.451 6.979 1.00 96.75 296 HIS A O 1
ATOM 2196 N N . THR A 1 297 ? -7.267 -5.720 7.208 1.00 95.56 297 THR A N 1
ATOM 2197 C CA . THR A 1 297 ? -7.149 -5.976 5.756 1.00 95.56 297 THR A CA 1
ATOM 2198 C C . THR A 1 297 ? -8.216 -6.935 5.236 1.00 95.56 297 THR A C 1
ATOM 2200 O O . THR A 1 297 ? -8.538 -6.918 4.053 1.00 95.56 297 THR A O 1
ATOM 2203 N N . THR A 1 298 ? -8.790 -7.742 6.130 1.00 95.44 298 THR A N 1
ATOM 2204 C CA . THR A 1 298 ? -9.860 -8.704 5.837 1.00 95.44 298 THR A CA 1
ATOM 2205 C C . THR A 1 298 ? -11.244 -8.185 6.233 1.00 95.44 298 THR A C 1
ATOM 2207 O O . THR A 1 298 ? -12.213 -8.929 6.144 1.00 95.44 298 THR A O 1
ATOM 2210 N N . ARG A 1 299 ? -11.354 -6.899 6.615 1.00 97.38 299 ARG A N 1
ATOM 2211 C CA . ARG A 1 299 ? -12.611 -6.226 7.002 1.00 97.38 299 ARG A CA 1
ATOM 2212 C C . ARG A 1 299 ? -13.302 -6.844 8.233 1.00 97.38 299 ARG A C 1
ATOM 2214 O O . ARG A 1 299 ? -14.512 -6.756 8.391 1.00 97.38 299 ARG A O 1
ATOM 2221 N N . GLN A 1 300 ? -12.522 -7.453 9.118 1.00 98.00 300 GLN A N 1
ATOM 2222 C CA . GLN A 1 300 ? -12.960 -8.177 10.317 1.00 98.00 300 GLN A CA 1
ATOM 2223 C C . GLN A 1 300 ? -12.487 -7.517 11.622 1.00 98.00 300 GLN A C 1
ATOM 2225 O O . GLN A 1 300 ? -12.497 -8.154 12.673 1.00 98.00 300 GLN A O 1
ATOM 2230 N N . ALA A 1 301 ? -12.020 -6.267 11.560 1.00 98.12 301 ALA A N 1
ATOM 2231 C CA . ALA A 1 301 ? -11.653 -5.482 12.734 1.00 98.12 301 ALA A CA 1
ATOM 2232 C C . ALA A 1 301 ? -12.082 -4.025 12.609 1.00 98.12 301 ALA A C 1
ATOM 2234 O O . ALA A 1 301 ? -12.150 -3.463 11.513 1.00 98.12 301 ALA A O 1
ATOM 2235 N N . ILE A 1 302 ? -12.323 -3.429 13.768 1.00 98.56 302 ILE A N 1
ATOM 2236 C CA . ILE A 1 302 ? -12.637 -2.027 13.965 1.00 98.56 302 ILE A CA 1
ATOM 2237 C C . ILE A 1 302 ? -11.836 -1.497 15.154 1.00 98.56 302 ILE A C 1
ATOM 2239 O O . ILE A 1 302 ? -11.909 -2.034 16.258 1.00 98.56 302 ILE A O 1
ATOM 2243 N N . ASP A 1 303 ? -11.120 -0.399 14.928 1.00 98.12 303 ASP A N 1
ATOM 2244 C CA . ASP A 1 303 ? -10.504 0.372 15.998 1.00 98.12 303 ASP A CA 1
ATOM 2245 C C . ASP A 1 303 ? -11.473 1.465 16.411 1.00 98.12 303 ASP A C 1
ATOM 2247 O O . ASP A 1 303 ? -11.817 2.342 15.610 1.00 98.12 303 ASP A O 1
ATOM 2251 N N . MET A 1 304 ? -11.901 1.452 17.666 1.00 98.12 304 MET A N 1
ATOM 2252 C CA . MET A 1 304 ? -12.771 2.480 18.213 1.00 98.12 304 MET A CA 1
ATOM 2253 C C . MET A 1 304 ? -12.437 2.796 19.666 1.00 98.12 304 MET A C 1
ATOM 2255 O O . MET A 1 304 ? -12.240 1.909 20.491 1.00 98.12 304 MET A O 1
ATOM 2259 N N . SER A 1 305 ? -12.426 4.087 19.989 1.00 97.50 305 SER A N 1
ATOM 2260 C CA . SER A 1 305 ? -12.348 4.544 21.376 1.00 97.50 305 SER A CA 1
ATOM 2261 C C . SER A 1 305 ? -13.745 4.793 21.920 1.00 97.50 305 SER A C 1
ATOM 2263 O O . SER A 1 305 ? -14.579 5.390 21.228 1.00 97.50 305 SER A O 1
ATOM 2265 N N . THR A 1 306 ? -13.964 4.432 23.181 1.00 98.00 306 THR A N 1
ATOM 2266 C CA . THR A 1 306 ? -15.212 4.709 23.890 1.00 98.00 306 THR A CA 1
ATOM 2267 C C . THR A 1 306 ? -14.954 5.507 25.161 1.00 98.00 306 THR A C 1
ATOM 2269 O O . THR A 1 306 ? -13.934 5.299 25.819 1.00 98.00 306 THR A O 1
ATOM 2272 N N . THR A 1 307 ? -15.851 6.438 25.496 1.00 98.25 307 THR A N 1
ATOM 2273 C CA . THR A 1 307 ? -15.824 7.185 26.765 1.00 98.25 307 THR A CA 1
ATOM 2274 C C . THR A 1 307 ? -17.233 7.527 27.252 1.00 98.25 307 THR A C 1
ATOM 2276 O O . THR A 1 307 ? -18.147 7.721 26.449 1.00 98.25 307 THR A O 1
ATOM 2279 N N . TRP A 1 308 ? -17.419 7.616 28.571 1.00 98.44 308 TRP A N 1
ATOM 2280 C CA . TRP A 1 308 ? -18.647 8.123 29.198 1.00 98.44 308 TRP A CA 1
ATOM 2281 C C . TRP A 1 308 ? -18.349 8.763 30.562 1.00 98.44 308 TRP A C 1
ATOM 2283 O O . TRP A 1 308 ? -17.383 8.408 31.236 1.00 98.44 308 TRP A O 1
ATOM 2293 N N . SER A 1 309 ? -19.170 9.730 30.977 1.00 97.25 309 SER A N 1
ATOM 2294 C CA . SER A 1 309 ? -18.981 10.470 32.237 1.00 97.25 309 SER A CA 1
ATOM 2295 C C . SER A 1 309 ? -19.834 9.942 33.391 1.00 97.25 309 SER A C 1
ATOM 2297 O O . SER A 1 309 ? -19.437 10.056 34.551 1.00 97.25 309 SER A O 1
ATOM 2299 N N . ALA A 1 310 ? -20.996 9.356 33.092 1.00 97.31 310 ALA A N 1
ATOM 2300 C CA . ALA A 1 310 ? -21.912 8.853 34.108 1.00 97.31 310 ALA A CA 1
ATOM 2301 C C . ALA A 1 310 ? -21.253 7.755 34.959 1.00 97.31 310 ALA A C 1
ATOM 2303 O O . ALA A 1 310 ? -20.613 6.849 34.430 1.00 97.31 310 ALA A O 1
ATOM 2304 N N . ARG A 1 311 ? -21.446 7.806 36.284 1.00 96.62 311 ARG A N 1
ATOM 2305 C CA . ARG A 1 311 ? -20.949 6.776 37.223 1.00 96.62 311 ARG A CA 1
ATOM 2306 C C . ARG A 1 311 ? -21.557 5.395 36.979 1.00 96.62 311 ARG A C 1
ATOM 2308 O O . ARG A 1 311 ? -20.975 4.391 37.368 1.00 96.62 311 ARG A O 1
ATOM 2315 N N . SER A 1 312 ? -22.742 5.363 36.380 1.00 97.94 312 SER A N 1
ATOM 2316 C CA . SER A 1 312 ? -23.467 4.153 36.028 1.00 97.94 312 SER A CA 1
ATOM 2317 C C . SER A 1 312 ? -24.194 4.382 34.710 1.00 97.94 312 SER A C 1
ATOM 2319 O O . SER A 1 312 ? -24.845 5.415 34.543 1.00 97.94 312 SER A O 1
ATOM 2321 N N . ILE A 1 313 ? -24.087 3.429 33.790 1.00 98.44 313 ILE A N 1
ATOM 2322 C CA . ILE A 1 313 ? -24.843 3.398 32.535 1.00 98.44 313 ILE A CA 1
ATOM 2323 C C . ILE A 1 313 ? -25.569 2.062 32.401 1.00 98.44 313 ILE A C 1
ATOM 2325 O O . ILE A 1 313 ? -25.134 1.049 32.951 1.00 98.44 313 ILE A O 1
ATOM 2329 N N . THR A 1 314 ? -26.663 2.053 31.644 1.00 98.62 314 THR A N 1
ATOM 2330 C CA . THR A 1 314 ? -27.386 0.825 31.291 1.00 98.62 314 THR A CA 1
ATOM 2331 C C . THR A 1 314 ? -27.300 0.613 29.788 1.00 98.62 314 THR A C 1
ATOM 2333 O O . THR A 1 314 ? -27.767 1.447 29.019 1.00 98.62 314 THR A O 1
ATOM 2336 N N . ILE A 1 315 ? -26.710 -0.506 29.375 1.00 98.62 315 ILE A N 1
ATOM 2337 C CA . ILE A 1 315 ? -26.558 -0.908 27.972 1.00 98.62 315 ILE A CA 1
ATOM 2338 C C . ILE A 1 315 ? -27.325 -2.205 27.716 1.00 98.62 315 ILE A C 1
ATOM 2340 O O . ILE A 1 315 ? -27.418 -3.057 28.597 1.00 98.62 315 ILE A O 1
ATOM 2344 N N . ARG A 1 316 ? -27.884 -2.375 26.516 1.00 98.56 316 ARG A N 1
ATOM 2345 C CA . ARG A 1 316 ? -28.490 -3.649 26.106 1.00 98.56 316 ARG A CA 1
ATOM 2346 C C . ARG A 1 316 ? -27.430 -4.575 25.514 1.00 98.56 316 ARG A C 1
ATOM 2348 O O . ARG A 1 316 ? -26.654 -4.148 24.661 1.00 98.56 316 ARG A O 1
ATOM 2355 N N . ASN A 1 317 ? -27.406 -5.834 25.943 1.00 98.56 317 ASN A N 1
ATOM 2356 C CA . ASN A 1 317 ? -26.639 -6.882 25.265 1.00 98.56 317 ASN A CA 1
ATOM 2357 C C . ASN A 1 317 ? -27.350 -7.344 23.975 1.00 98.56 317 ASN A C 1
ATOM 2359 O O . ASN A 1 317 ? -28.466 -6.896 23.702 1.00 98.56 317 ASN A O 1
ATOM 2363 N N . ALA A 1 318 ? -26.740 -8.242 23.197 1.00 97.88 318 ALA A N 1
ATOM 2364 C CA . ALA A 1 318 ? -27.314 -8.689 21.921 1.00 97.88 318 ALA A CA 1
ATOM 2365 C C . ALA A 1 318 ? -28.669 -9.410 22.051 1.00 97.88 318 ALA A C 1
ATOM 2367 O O . ALA A 1 318 ? -29.494 -9.338 21.147 1.00 97.88 318 ALA A O 1
ATOM 2368 N N . ALA A 1 319 ? -28.950 -10.025 23.205 1.00 97.81 319 ALA A N 1
ATOM 2369 C CA . ALA A 1 319 ? -30.254 -10.612 23.525 1.00 97.81 319 ALA A CA 1
ATOM 2370 C C . ALA A 1 319 ? -31.295 -9.574 24.010 1.00 97.81 319 ALA A C 1
ATOM 2372 O O . ALA A 1 319 ? -32.375 -9.937 24.468 1.00 97.81 319 ALA A O 1
ATOM 2373 N N . GLY A 1 320 ? -30.968 -8.277 23.987 1.00 97.31 320 GLY A N 1
ATOM 2374 C CA . GLY A 1 320 ? -31.844 -7.183 24.415 1.00 97.31 320 GLY A CA 1
ATOM 2375 C C . GLY A 1 320 ? -31.912 -6.952 25.931 1.00 97.31 320 GLY A C 1
ATOM 2376 O O . GLY A 1 320 ? -32.577 -6.007 26.374 1.00 97.31 320 GLY A O 1
ATOM 2377 N N . ARG A 1 321 ? -31.209 -7.756 26.740 1.00 98.12 321 ARG A N 1
ATOM 2378 C CA . ARG A 1 321 ? -31.194 -7.651 28.207 1.00 98.12 321 ARG A CA 1
ATOM 2379 C C . ARG A 1 321 ? -30.379 -6.441 28.658 1.00 98.12 321 ARG A C 1
ATOM 2381 O O . ARG A 1 321 ? -29.272 -6.208 28.177 1.00 98.12 321 ARG A O 1
ATOM 2388 N N . ALA A 1 322 ? -30.918 -5.699 29.623 1.00 98.31 322 ALA A N 1
ATOM 2389 C CA . ALA A 1 322 ? -30.228 -4.584 30.260 1.00 98.31 322 ALA A CA 1
ATOM 2390 C C . ALA A 1 322 ? -29.049 -5.069 31.125 1.00 98.31 322 ALA A C 1
ATOM 2392 O O . ALA A 1 322 ? -29.192 -5.984 31.938 1.00 98.31 322 ALA A O 1
ATOM 2393 N N . VAL A 1 323 ? -27.896 -4.426 30.958 1.00 98.62 323 VAL A N 1
ATOM 2394 C CA . VAL A 1 323 ? -26.664 -4.639 31.720 1.00 98.62 323 VAL A CA 1
ATOM 2395 C C . VAL A 1 323 ? -26.217 -3.301 32.298 1.00 98.62 323 VAL A C 1
ATOM 2397 O O . VAL A 1 323 ? -25.991 -2.341 31.562 1.00 98.62 323 VAL A O 1
ATOM 2400 N N . THR A 1 324 ? -26.061 -3.243 33.618 1.00 98.62 324 THR A N 1
ATOM 2401 C CA . THR A 1 324 ? -25.551 -2.057 34.313 1.00 98.62 324 THR A CA 1
ATOM 2402 C C . THR A 1 324 ? -24.025 -2.072 34.348 1.00 98.62 324 THR A C 1
ATOM 2404 O O . THR A 1 324 ? -23.410 -3.013 34.861 1.00 98.62 324 THR A O 1
ATOM 2407 N N . ILE A 1 325 ? -23.399 -1.007 33.855 1.00 98.50 325 ILE A N 1
ATOM 2408 C CA . ILE A 1 325 ? -21.957 -0.773 33.963 1.00 98.50 325 ILE A CA 1
ATOM 2409 C C . ILE A 1 325 ? -21.742 0.366 34.955 1.00 98.50 325 ILE A C 1
ATOM 2411 O O . ILE A 1 325 ? -21.971 1.527 34.637 1.00 98.50 325 ILE A O 1
ATOM 2415 N N . ASN A 1 326 ? -21.303 0.007 36.159 1.00 98.06 326 ASN A N 1
ATOM 2416 C CA . ASN A 1 326 ? -20.978 0.904 37.272 1.00 98.06 326 ASN A CA 1
ATOM 2417 C C . ASN A 1 326 ? -19.520 0.724 37.741 1.00 98.06 326 ASN A C 1
ATOM 2419 O O . ASN A 1 326 ? -19.192 0.954 38.902 1.00 98.06 326 ASN A O 1
ATOM 2423 N N . THR A 1 327 ? -18.663 0.239 36.841 1.00 98.38 327 THR A N 1
ATOM 2424 C CA . THR A 1 327 ? -17.251 -0.081 37.082 1.00 98.38 327 THR A CA 1
ATOM 2425 C C . THR A 1 327 ? -16.343 0.818 36.250 1.00 98.38 327 THR A C 1
ATOM 2427 O O . THR A 1 327 ? -16.767 1.375 35.238 1.00 98.38 327 THR A O 1
ATOM 2430 N N . THR A 1 328 ? -15.075 0.919 36.639 1.00 97.56 328 THR A N 1
ATOM 2431 C CA . THR A 1 328 ? -14.021 1.649 35.919 1.00 97.56 328 THR A CA 1
ATOM 2432 C C . THR A 1 328 ? -13.112 0.694 35.122 1.00 97.56 328 THR A C 1
ATOM 2434 O O . THR A 1 328 ? -13.146 -0.517 35.357 1.00 97.56 328 THR A O 1
ATOM 2437 N N . PRO A 1 329 ? -12.298 1.203 34.172 1.00 97.94 329 PRO A N 1
ATOM 2438 C CA . PRO A 1 329 ? -12.301 2.573 33.638 1.00 97.94 329 PRO A CA 1
ATOM 2439 C C . PRO A 1 329 ? -13.548 2.856 32.792 1.00 97.94 329 PRO A C 1
ATOM 2441 O O . PRO A 1 329 ? -14.205 1.931 32.326 1.00 97.94 329 PRO A O 1
ATOM 2444 N N . HIS A 1 330 ? -13.883 4.128 32.572 1.00 98.06 330 HIS A N 1
ATOM 2445 C CA . HIS A 1 330 ? -14.973 4.516 31.665 1.00 98.06 330 HIS A CA 1
ATOM 2446 C C . HIS A 1 330 ? -14.493 4.612 30.214 1.00 98.06 330 HIS A C 1
ATOM 2448 O O . HIS A 1 330 ? -14.578 5.663 29.576 1.00 98.06 330 HIS A O 1
ATOM 2454 N N . THR A 1 331 ? -13.894 3.523 29.733 1.00 97.69 331 THR A N 1
ATOM 2455 C CA . THR A 1 331 ? -13.293 3.417 28.401 1.00 97.69 331 THR A CA 1
ATOM 2456 C C . THR A 1 331 ? -13.528 2.034 27.791 1.00 97.69 331 THR A C 1
ATOM 2458 O O . THR A 1 331 ? -14.151 1.170 28.415 1.00 97.69 331 THR A O 1
ATOM 2461 N N . ALA A 1 332 ? -12.983 1.790 26.594 1.00 96.12 332 ALA A N 1
ATOM 2462 C CA . ALA A 1 332 ? -13.031 0.488 25.920 1.00 96.12 332 ALA A CA 1
ATOM 2463 C C . ALA A 1 332 ? -12.405 -0.651 26.751 1.00 96.12 332 ALA A C 1
ATOM 2465 O O . ALA A 1 332 ? -12.766 -1.808 26.574 1.00 96.12 332 ALA A O 1
ATOM 2466 N N . LEU A 1 333 ? -11.556 -0.316 27.732 1.00 97.88 333 LEU A N 1
ATOM 2467 C CA . LEU A 1 333 ? -10.923 -1.269 28.648 1.00 97.88 333 LEU A CA 1
ATOM 2468 C C . LEU A 1 333 ? -11.836 -1.752 29.788 1.00 97.88 333 LEU A C 1
ATOM 2470 O O . LEU A 1 333 ? -11.408 -2.552 30.619 1.00 97.88 333 LEU A O 1
ATOM 2474 N N . ASN A 1 334 ? -13.073 -1.261 29.882 1.00 98.44 334 ASN A N 1
ATOM 2475 C CA . ASN A 1 334 ? -13.999 -1.698 30.918 1.00 98.44 334 ASN A CA 1
ATOM 2476 C C . ASN A 1 334 ? -14.393 -3.166 30.727 1.00 98.44 334 ASN A C 1
ATOM 2478 O O . ASN A 1 334 ? -15.022 -3.520 29.731 1.00 98.44 334 ASN A O 1
ATOM 2482 N N . ALA A 1 335 ? -14.110 -4.009 31.721 1.00 98.31 335 ALA A N 1
ATOM 2483 C CA . ALA A 1 335 ? -14.384 -5.443 31.641 1.00 98.31 335 ALA A CA 1
ATOM 2484 C C . ALA A 1 335 ? -15.865 -5.774 31.366 1.00 98.31 335 ALA A C 1
ATOM 2486 O O . ALA A 1 335 ? -16.154 -6.715 30.628 1.00 98.31 335 ALA A O 1
ATOM 2487 N N . ARG A 1 336 ? -16.815 -4.990 31.902 1.00 98.44 336 ARG A N 1
ATOM 2488 C CA . ARG A 1 336 ? -18.246 -5.196 31.626 1.00 98.44 336 ARG A CA 1
ATOM 2489 C C . ARG A 1 336 ? -18.631 -4.765 30.216 1.00 98.44 336 ARG A C 1
ATOM 2491 O O . ARG A 1 336 ? -19.424 -5.458 29.589 1.00 98.44 336 ARG A O 1
ATOM 2498 N N . LEU A 1 337 ? -18.063 -3.675 29.697 1.00 98.69 337 LEU A N 1
ATOM 2499 C CA . LEU A 1 337 ? -18.290 -3.274 28.304 1.00 98.69 337 LEU A CA 1
ATOM 2500 C C . LEU A 1 337 ? -17.725 -4.316 27.331 1.00 98.69 337 LEU A C 1
ATOM 2502 O O . LEU A 1 337 ? -18.400 -4.671 26.370 1.00 98.69 337 LEU A O 1
ATOM 2506 N N . ILE A 1 338 ? -16.531 -4.846 27.612 1.00 98.69 338 ILE A N 1
ATOM 2507 C CA . ILE A 1 338 ? -15.914 -5.932 26.837 1.00 98.69 338 ILE A CA 1
ATOM 2508 C C . ILE A 1 338 ? -16.816 -7.171 26.833 1.00 98.69 338 ILE A C 1
ATOM 2510 O O . ILE A 1 338 ? -17.066 -7.740 25.772 1.00 98.69 338 ILE A O 1
ATOM 2514 N N . ALA A 1 339 ? -17.354 -7.559 27.994 1.00 98.56 339 ALA A N 1
ATOM 2515 C CA . ALA A 1 339 ? -18.288 -8.678 28.089 1.00 98.56 339 ALA A CA 1
ATOM 2516 C C . ALA A 1 339 ? -19.579 -8.437 27.287 1.00 98.56 339 ALA A C 1
ATOM 2518 O O . ALA A 1 339 ? -20.087 -9.364 26.665 1.00 98.56 339 ALA A O 1
ATOM 2519 N N . VAL A 1 340 ? -20.095 -7.201 27.257 1.00 98.75 340 VAL A N 1
ATOM 2520 C CA . VAL A 1 340 ? -21.253 -6.839 26.422 1.00 98.75 340 VAL A CA 1
ATOM 2521 C C . VAL A 1 340 ? -20.909 -6.919 24.936 1.00 98.75 340 VAL A C 1
ATOM 2523 O O . VAL A 1 340 ? -21.678 -7.521 24.192 1.00 98.75 340 VAL A O 1
ATOM 2526 N N . GLY A 1 341 ? -19.767 -6.374 24.505 1.00 98.56 341 GLY A N 1
ATOM 2527 C CA . GLY A 1 341 ? -19.314 -6.456 23.110 1.00 98.56 341 GLY A CA 1
ATOM 2528 C C . GLY A 1 341 ? -19.221 -7.899 22.617 1.00 98.56 341 GLY A C 1
ATOM 2529 O O . GLY A 1 341 ? -19.721 -8.212 21.541 1.00 98.56 341 GLY A O 1
ATOM 2530 N N . ALA A 1 342 ? -18.725 -8.806 23.465 1.00 98.62 342 ALA A N 1
ATOM 2531 C CA . ALA A 1 342 ? -18.658 -10.228 23.144 1.00 98.62 342 ALA A CA 1
ATOM 2532 C C . ALA A 1 342 ? -20.026 -10.883 22.893 1.00 98.62 342 ALA A C 1
ATOM 2534 O O . ALA A 1 342 ? -20.090 -11.869 22.173 1.00 98.62 342 ALA A O 1
ATOM 2535 N N . THR A 1 343 ? -21.122 -10.341 23.438 1.00 98.75 343 THR A N 1
ATOM 2536 C CA . THR A 1 343 ? -22.470 -10.848 23.120 1.00 98.75 343 THR A CA 1
ATOM 2537 C C . THR A 1 343 ? -22.927 -10.491 21.709 1.00 98.75 343 THR A C 1
ATOM 2539 O O . THR A 1 343 ? -23.815 -11.154 21.197 1.00 98.75 343 THR A O 1
ATOM 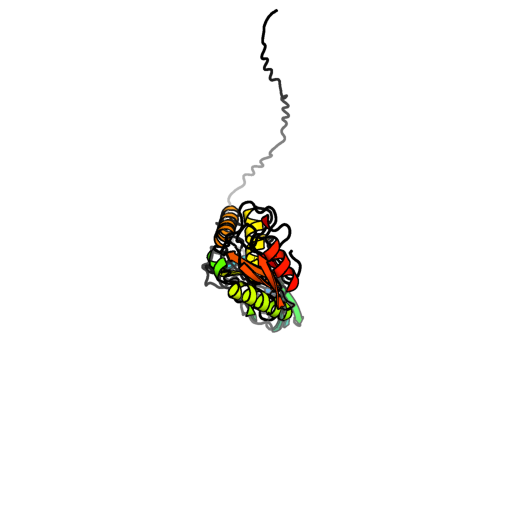2542 N N . TYR A 1 344 ? -22.339 -9.456 21.103 1.00 98.62 344 TYR A N 1
ATOM 2543 C CA . TYR A 1 344 ? -22.584 -9.037 19.723 1.00 98.62 344 TYR A CA 1
ATOM 2544 C C . TYR A 1 344 ? -21.567 -9.646 18.746 1.00 98.62 344 TYR A C 1
ATOM 2546 O O . TYR A 1 344 ? -21.444 -9.131 17.650 1.00 98.62 344 TYR A O 1
ATOM 2554 N N . ASP A 1 345 ? -20.761 -10.634 19.150 1.00 98.38 345 ASP A N 1
ATOM 2555 C CA . ASP A 1 345 ? -19.640 -11.156 18.346 1.00 98.38 345 ASP A CA 1
ATOM 2556 C C . ASP A 1 345 ? -18.573 -10.098 17.974 1.00 98.38 345 ASP A C 1
ATOM 2558 O O . ASP A 1 345 ? -17.763 -10.265 17.060 1.00 98.38 345 ASP A O 1
ATOM 2562 N N . VAL A 1 346 ? -18.503 -9.013 18.759 1.00 98.56 346 VAL A N 1
ATOM 2563 C CA . VAL A 1 346 ? -17.473 -7.971 18.661 1.00 98.56 346 VAL A CA 1
ATOM 2564 C C . VAL A 1 346 ? -16.484 -8.141 19.812 1.00 98.56 346 VAL A C 1
ATOM 2566 O O . VAL A 1 346 ? -16.699 -7.681 20.936 1.00 98.56 346 VAL A O 1
ATOM 2569 N N . ILE A 1 347 ? -15.385 -8.843 19.548 1.00 98.56 347 ILE A N 1
ATOM 2570 C CA . ILE A 1 347 ? -14.435 -9.298 20.564 1.00 98.56 347 ILE A CA 1
ATOM 2571 C C . ILE A 1 347 ? -13.279 -8.301 20.701 1.00 98.56 347 ILE A C 1
ATOM 2573 O O . ILE A 1 347 ? -12.551 -8.041 19.746 1.00 98.56 347 ILE A O 1
ATOM 2577 N N . HIS A 1 348 ? -13.063 -7.766 21.905 1.00 98.44 348 HIS A N 1
ATOM 2578 C CA . HIS A 1 348 ? -11.918 -6.889 22.183 1.00 98.44 348 HIS A CA 1
ATOM 2579 C C . HIS A 1 348 ? -10.590 -7.655 22.064 1.00 98.44 348 HIS A C 1
ATOM 2581 O O . HIS A 1 348 ? -10.509 -8.822 22.465 1.00 98.44 348 HIS A O 1
ATOM 2587 N N . PHE A 1 349 ? -9.538 -6.977 21.594 1.00 97.12 349 PHE A N 1
ATOM 2588 C CA . PHE A 1 349 ? -8.165 -7.483 21.585 1.00 97.12 349 PHE A CA 1
ATOM 2589 C C . PHE A 1 349 ? -7.747 -8.079 22.934 1.00 97.12 349 PHE A C 1
ATOM 2591 O O . PHE A 1 349 ? -8.090 -7.538 23.993 1.00 97.12 349 PHE A O 1
ATOM 2598 N N . ARG A 1 350 ? -6.965 -9.165 22.910 1.00 95.19 350 ARG A N 1
ATOM 2599 C CA . ARG A 1 350 ? -6.502 -9.868 24.114 1.00 95.19 350 ARG A CA 1
ATOM 2600 C C . ARG A 1 350 ? -4.967 -9.902 24.215 1.00 95.19 350 ARG A C 1
ATOM 2602 O O . ARG A 1 350 ? -4.318 -10.464 23.335 1.00 95.19 350 ARG A O 1
ATOM 2609 N N . PRO A 1 351 ? -4.368 -9.418 25.323 1.00 94.44 351 PRO A N 1
ATOM 2610 C CA . PRO A 1 351 ? -4.986 -8.679 26.429 1.00 94.44 351 PRO A CA 1
ATOM 2611 C C . PRO A 1 351 ? -5.340 -7.224 26.041 1.00 94.44 351 PRO A C 1
ATOM 2613 O O . PRO A 1 351 ? -4.522 -6.572 25.388 1.00 94.44 351 PRO A O 1
ATOM 2616 N N . PRO A 1 352 ? -6.476 -6.664 26.512 1.00 92.88 352 PRO A N 1
ATOM 2617 C CA . PRO A 1 352 ? -6.977 -5.344 26.094 1.00 92.88 352 PRO A CA 1
ATOM 2618 C C . PRO A 1 352 ? -5.982 -4.186 26.207 1.00 92.88 352 PRO A C 1
ATOM 2620 O O . PRO A 1 352 ? -5.973 -3.278 25.388 1.00 92.88 352 PRO A O 1
ATOM 2623 N N . VAL A 1 353 ? -5.106 -4.208 27.211 1.00 91.62 353 VAL A N 1
ATOM 2624 C CA . VAL A 1 353 ? -4.147 -3.118 27.458 1.00 91.62 353 VAL A CA 1
ATOM 2625 C C . VAL A 1 353 ? -3.086 -2.960 26.367 1.00 91.62 353 VAL A C 1
ATOM 2627 O O . VAL A 1 353 ? -2.506 -1.881 26.260 1.00 91.62 353 VAL A O 1
ATOM 2630 N N . ARG A 1 354 ? -2.832 -4.013 25.576 1.00 89.06 354 ARG A N 1
ATOM 2631 C CA . ARG A 1 354 ? -1.847 -4.000 24.484 1.00 89.06 354 ARG A CA 1
ATOM 2632 C C . ARG A 1 354 ? -2.374 -3.329 23.223 1.00 89.06 354 ARG A C 1
ATOM 2634 O O . ARG A 1 354 ? -1.577 -2.767 22.485 1.00 89.06 354 ARG A O 1
ATOM 2641 N N . ASP A 1 355 ? -3.685 -3.368 23.012 1.00 90.00 355 ASP A N 1
ATOM 2642 C CA . ASP A 1 355 ? -4.348 -2.628 21.947 1.00 90.00 355 ASP A CA 1
ATOM 2643 C C . ASP A 1 355 ? -5.740 -2.196 22.415 1.00 90.00 355 ASP A C 1
ATOM 2645 O O . ASP A 1 355 ? -6.716 -2.943 22.359 1.00 90.00 355 ASP A O 1
ATOM 2649 N N . LYS A 1 356 ? -5.796 -0.986 22.974 1.00 94.12 356 LYS A N 1
ATOM 2650 C CA . LYS A 1 356 ? -6.928 -0.500 23.778 1.00 94.12 356 LYS A CA 1
ATOM 2651 C C . LYS A 1 356 ? -8.180 -0.201 22.964 1.00 94.12 356 LYS A C 1
ATOM 2653 O O . LYS A 1 356 ? -9.238 -0.015 23.556 1.00 94.12 356 LYS A O 1
ATOM 2658 N N . ASN A 1 357 ? -8.035 -0.041 21.653 1.00 95.69 357 ASN A N 1
ATOM 2659 C CA . ASN A 1 357 ? -9.123 0.374 20.776 1.00 95.69 357 ASN A CA 1
ATOM 2660 C C . ASN A 1 357 ? -9.537 -0.734 19.806 1.00 95.69 357 ASN A C 1
ATOM 2662 O O . ASN A 1 357 ? -10.556 -0.559 19.145 1.00 95.69 357 ASN A O 1
ATOM 2666 N N . HIS A 1 358 ? -8.784 -1.831 19.712 1.00 97.38 358 HIS A N 1
ATOM 2667 C CA . HIS A 1 358 ? -9.001 -2.863 18.704 1.00 97.38 358 HIS A CA 1
ATOM 2668 C C . HIS A 1 358 ? -10.077 -3.866 19.116 1.00 97.38 358 HIS A C 1
ATOM 2670 O O . HIS A 1 358 ? -9.991 -4.530 20.155 1.00 97.38 358 HIS A O 1
ATOM 2676 N N . TRP A 1 359 ? -11.070 -4.018 18.244 1.00 98.56 359 TRP A N 1
ATOM 2677 C CA . TRP A 1 359 ? -12.108 -5.038 18.318 1.00 98.56 359 TRP A CA 1
ATOM 2678 C C . TRP A 1 359 ? -12.158 -5.802 17.000 1.00 98.56 359 TRP A C 1
ATOM 2680 O O . TRP A 1 359 ? -12.023 -5.219 15.926 1.00 98.56 359 TRP A O 1
ATOM 2690 N N . SER A 1 360 ? -12.388 -7.105 17.055 1.00 98.25 360 SER A N 1
ATOM 2691 C CA . SER A 1 360 ? -12.452 -7.957 15.871 1.00 98.25 360 SER A CA 1
ATOM 2692 C C . SER A 1 360 ? -13.415 -9.117 16.071 1.00 98.25 360 SER A C 1
ATOM 2694 O O . SER A 1 360 ? -13.979 -9.301 17.147 1.00 98.25 360 SER A O 1
ATOM 2696 N N . THR A 1 361 ? -13.593 -9.927 15.033 1.00 97.88 361 THR A N 1
ATOM 2697 C CA . THR A 1 361 ? -14.392 -11.158 15.106 1.00 97.88 361 THR A CA 1
ATOM 2698 C C . THR A 1 361 ? -13.824 -12.197 16.084 1.00 97.88 361 THR A C 1
ATOM 2700 O O . THR A 1 361 ? -14.514 -13.142 16.442 1.00 97.88 361 THR A O 1
ATOM 2703 N N . ASP A 1 362 ? -12.550 -12.085 16.485 1.00 96.75 362 ASP A N 1
ATOM 2704 C CA . ASP A 1 362 ? -11.865 -13.094 17.310 1.00 96.75 362 ASP A CA 1
ATOM 2705 C C . ASP A 1 362 ? -10.960 -12.533 18.423 1.00 96.75 362 ASP A C 1
ATOM 2707 O O . ASP A 1 362 ? -10.371 -13.302 19.187 1.00 96.75 362 ASP A O 1
ATOM 2711 N N . GLY A 1 363 ? -10.853 -11.208 18.555 1.00 95.00 363 GLY A N 1
ATOM 2712 C CA . GLY A 1 363 ? -10.055 -10.550 19.593 1.00 95.00 363 GLY A CA 1
ATOM 2713 C C . GLY A 1 363 ? -8.546 -10.623 19.356 1.00 95.00 363 GLY A C 1
ATOM 2714 O O . GLY A 1 363 ? -7.778 -10.579 20.323 1.00 95.00 363 G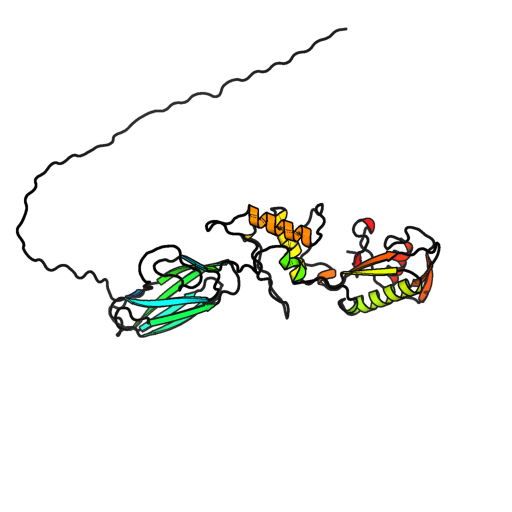LY A O 1
ATOM 2715 N N . ARG A 1 364 ? -8.130 -10.773 18.094 1.00 89.56 364 ARG A N 1
ATOM 2716 C CA . ARG A 1 364 ? -6.731 -10.776 17.643 1.00 89.56 364 ARG A CA 1
ATOM 2717 C C . ARG A 1 364 ? -6.414 -9.635 16.699 1.00 89.56 364 ARG A C 1
ATOM 2719 O O . ARG A 1 364 ? -7.346 -9.180 15.988 1.00 89.56 364 ARG A O 1
#

Secondary structure (DSSP, 8-state):
-----------------------------------------PPPPPS-PSPEEE---PPP--PPPTTSPS-SSSSEEEES-SEEEEEEEEES--TT-EEEEEEE-SSS-EEEEEEE--STT-EEEEEEEE--S-EEEEEEEEEEEEE-TT-EE--EEEEEEEPPPTTTBSSGGGGGTSPPP--GGGS-HHHHHHHHHHHHHHHHTT-EEEEEES---HHHHHHHHHHHHHHTTSS-GGGPPPP---TTPPP---B---EETTEE-HHHHHHHHHHHHHHTT--TT--SPPPSS-TTTTT-EEEEEEE---SSEEEE-TTS-EEEE--S-SBTT-HHHHHHHHHTT-EEPSSGGGSTTEEESS--

pLDDT: mean 81.48, std 22.83, range [28.86, 98.81]

Radius of gyration: 35.64 Å; Cα contacts (8 Å, |Δi|>4): 650; chains: 1; bounding box: 100×32×114 Å

Solvent-accessible surface area (backbone atoms only — not comparable to full-atom values): 21114 Å² total; per-residue (Å²): 134,86,87,84,90,83,88,82,89,85,87,82,86,84,84,89,83,88,88,87,82,89,85,85,86,84,86,84,88,83,88,80,82,93,80,83,89,84,92,76,94,70,86,78,80,77,92,70,74,76,28,27,42,39,80,67,46,61,77,84,78,80,91,75,64,75,83,64,78,58,47,57,58,52,49,66,34,72,27,61,51,43,68,45,55,52,54,37,19,22,41,43,66,29,59,73,24,31,35,35,36,36,39,34,58,43,80,85,48,70,48,76,51,74,44,63,46,28,54,57,68,38,74,66,43,79,48,76,46,75,54,88,58,67,45,79,22,63,21,39,39,46,44,44,70,76,45,42,91,78,59,45,53,45,64,52,64,36,35,43,28,32,43,67,47,88,88,26,50,51,31,50,78,62,59,67,75,45,58,64,34,55,47,64,88,50,30,35,76,70,55,26,53,30,47,51,53,45,53,48,31,40,45,75,33,62,34,47,78,48,65,74,32,16,23,35,46,57,65,35,27,45,54,50,20,52,22,38,31,27,45,70,66,76,41,59,51,88,70,58,77,78,66,80,61,61,94,90,49,74,75,63,72,62,30,49,62,34,73,53,95,94,36,80,30,62,67,59,22,29,53,24,20,39,43,30,31,58,65,65,64,55,65,88,81,60,89,65,65,55,57,66,73,46,41,29,54,67,16,38,24,38,30,36,51,37,40,49,84,69,76,57,36,56,32,51,34,67,88,64,49,81,42,79,46,66,67,72,56,60,38,52,71,12,65,64,59,38,57,39,32,46,57,35,58,35,21,51,23,74,64,41,86,82,41,58,34,39,28,12,72,78,15,108

Foldseek 3Di:
DDDDDDDDDDDDDDDDDDDDDDDDDDDDDDDDDDDDDDDDDDDDPDPADFKEWDQAAADDDDDDDQPDAPDRHDQEEEHLAQKHKGWIFIAAAQQFWKKKWKKFFQPRDIDIDIFHTGHHGDGTDIDMDGHPAFAKGKMKIWMDIPDDPRYYYDIGIHIYGNDHDPCQEQALSQLPPFDFDQDLVLADPLLSVLVVVLVVLCVVQQKDKGWDGFAGALSNLLLQQVLVCLLVVVDQQNPRDFDDDDDPDDGRNHRLFDDDPNHTPSVVSNVRSVNNNVSNVPDPPDPHGRDSDDCNNNRFKIFMKIAHDDQWTWGAAPVRDTDIDNDDDRMLQRPSSQVSSVSSLFHAAVPCVVRVGMTGNVND

Mean predicted aligned error: 13.56 Å